Protein AF-A0A819DMD5-F1 (afdb_monomer_lite)

Structure (mmCIF, N/CA/C/O backbone):
data_AF-A0A819DMD5-F1
#
_entry.id   AF-A0A819DMD5-F1
#
loop_
_atom_site.group_PDB
_atom_site.id
_atom_site.type_symbol
_atom_site.label_atom_id
_atom_site.label_alt_id
_atom_site.label_comp_id
_atom_site.label_asym_id
_atom_site.label_entity_id
_atom_site.label_seq_id
_atom_site.pdbx_PDB_ins_code
_atom_site.Cartn_x
_atom_site.Cartn_y
_atom_site.Cartn_z
_atom_site.occupancy
_atom_site.B_iso_or_equiv
_atom_site.auth_seq_id
_atom_site.auth_comp_id
_atom_site.auth_asym_id
_atom_site.auth_atom_id
_atom_site.pdbx_PDB_model_num
ATOM 1 N N . MET A 1 1 ? 5.377 19.487 5.765 1.00 36.28 1 MET A N 1
ATOM 2 C CA . MET A 1 1 ? 6.442 18.586 5.277 1.00 36.28 1 MET A CA 1
ATOM 3 C C . MET A 1 1 ? 7.096 17.811 6.419 1.00 36.28 1 MET A C 1
ATOM 5 O O . MET A 1 1 ? 7.252 16.613 6.256 1.00 36.28 1 MET A O 1
ATOM 9 N N . GLU A 1 2 ? 7.337 18.402 7.599 1.00 32.03 2 GLU A N 1
ATOM 10 C CA . GLU A 1 2 ? 7.860 17.670 8.780 1.00 32.03 2 GLU A CA 1
ATOM 11 C C . GLU A 1 2 ? 7.004 16.468 9.232 1.00 32.03 2 GLU A C 1
ATOM 13 O O . GLU A 1 2 ? 7.550 15.414 9.537 1.00 32.03 2 GLU A O 1
ATOM 18 N N . MET A 1 3 ? 5.668 16.567 9.180 1.00 39.22 3 MET A N 1
ATOM 19 C CA . MET A 1 3 ? 4.761 15.469 9.573 1.00 39.22 3 MET A CA 1
ATOM 20 C C . MET A 1 3 ? 4.821 14.222 8.672 1.00 39.22 3 MET A C 1
ATOM 22 O O . MET A 1 3 ? 4.297 13.182 9.048 1.00 39.22 3 MET A O 1
ATOM 26 N N . ALA A 1 4 ? 5.402 14.306 7.469 1.00 41.62 4 ALA A N 1
ATOM 27 C CA . ALA A 1 4 ? 5.526 13.147 6.580 1.00 41.62 4 ALA A CA 1
ATOM 28 C C . ALA A 1 4 ? 6.798 12.331 6.868 1.00 41.62 4 ALA A C 1
ATOM 30 O O . ALA A 1 4 ? 6.787 11.112 6.724 1.00 41.62 4 ALA A O 1
ATOM 31 N N . GLY A 1 5 ? 7.865 12.987 7.340 1.00 40.16 5 GLY A N 1
ATOM 32 C CA . GLY A 1 5 ? 9.113 12.323 7.723 1.00 40.16 5 GLY A CA 1
ATOM 33 C C . GLY A 1 5 ? 8.980 11.461 8.983 1.00 40.16 5 GLY A C 1
ATOM 34 O O . GLY A 1 5 ? 9.677 10.459 9.107 1.00 40.16 5 GLY A O 1
ATOM 35 N N . SER A 1 6 ? 8.047 11.790 9.885 1.00 51.66 6 SER A N 1
ATOM 36 C CA . SER A 1 6 ? 7.748 10.988 11.083 1.00 51.66 6 SER A CA 1
ATOM 37 C C . SER A 1 6 ? 6.958 9.701 10.796 1.00 51.66 6 SER A C 1
ATOM 39 O O . SER A 1 6 ? 6.899 8.821 11.655 1.00 51.66 6 SER A O 1
ATOM 41 N N . LEU A 1 7 ? 6.377 9.576 9.594 1.00 52.78 7 LEU A N 1
ATOM 42 C CA . LEU A 1 7 ? 5.597 8.416 9.132 1.00 52.78 7 LEU A CA 1
ATOM 43 C C . LEU A 1 7 ? 6.454 7.355 8.427 1.00 52.78 7 LEU A C 1
ATOM 45 O O . LEU A 1 7 ? 5.929 6.390 7.868 1.00 52.78 7 LEU A O 1
ATOM 49 N N . ILE A 1 8 ? 7.775 7.515 8.433 1.00 52.66 8 ILE A N 1
ATOM 50 C CA . ILE A 1 8 ? 8.707 6.512 7.932 1.00 52.66 8 ILE A CA 1
ATOM 51 C C . ILE A 1 8 ? 9.446 5.919 9.128 1.00 52.66 8 ILE A C 1
ATOM 53 O O . ILE A 1 8 ? 10.103 6.635 9.881 1.00 52.66 8 ILE A O 1
ATOM 57 N N . ALA A 1 9 ? 9.331 4.602 9.307 1.00 46.72 9 ALA A N 1
ATOM 58 C CA . ALA A 1 9 ? 10.117 3.856 10.280 1.00 46.72 9 ALA A CA 1
ATOM 59 C C . ALA A 1 9 ? 11.131 2.997 9.565 1.00 46.72 9 ALA A C 1
ATOM 61 O O . ALA A 1 9 ? 10.833 2.329 8.585 1.00 46.72 9 ALA A O 1
ATOM 62 N N . PHE A 1 10 ? 12.319 2.905 10.134 1.00 48.56 10 PHE A N 1
ATOM 63 C CA . PHE A 1 10 ? 13.325 1.981 9.645 1.00 48.56 10 PHE A CA 1
ATOM 64 C C . PHE A 1 10 ? 13.438 0.833 10.642 1.00 48.56 10 PHE A C 1
ATOM 66 O O . PHE A 1 10 ? 14.305 0.837 11.508 1.00 48.56 10 PHE A O 1
ATOM 73 N N . ALA A 1 11 ? 12.522 -0.137 10.554 1.00 36.44 11 ALA A N 1
ATOM 74 C CA . ALA A 1 11 ? 12.636 -1.367 11.332 1.00 36.44 11 ALA A CA 1
ATOM 75 C C . ALA A 1 11 ? 13.694 -2.297 10.734 1.00 36.44 11 ALA A C 1
ATOM 77 O O . ALA A 1 11 ? 13.681 -2.617 9.544 1.00 36.44 11 ALA A O 1
ATOM 78 N N . CYS A 1 12 ? 14.574 -2.784 11.603 1.00 35.75 12 CYS A N 1
ATOM 79 C CA . CYS A 1 12 ? 15.416 -3.940 11.350 1.00 35.75 12 CYS A CA 1
ATOM 80 C C . CYS A 1 12 ? 14.506 -5.184 11.409 1.00 35.75 12 CYS A C 1
ATOM 82 O O . CYS A 1 12 ? 14.127 -5.635 12.489 1.00 35.75 12 CYS A O 1
ATOM 84 N N . GLY A 1 13 ? 14.035 -5.675 10.260 1.00 36.91 13 GLY A N 1
ATOM 85 C CA . GLY A 1 13 ? 13.061 -6.770 10.212 1.00 36.91 13 GLY A CA 1
ATOM 86 C C . GLY A 1 13 ? 13.569 -8.044 10.901 1.00 36.91 13 GLY A C 1
ATOM 87 O O . GLY A 1 13 ? 14.517 -8.670 10.439 1.00 36.91 13 GLY A O 1
ATOM 88 N N . SER A 1 14 ? 12.896 -8.486 11.965 1.00 35.94 14 SER A N 1
ATOM 89 C CA . SER A 1 14 ? 13.284 -9.650 12.786 1.00 35.94 14 SER A CA 1
ATOM 90 C C . SER A 1 14 ? 12.970 -11.019 12.154 1.00 35.94 14 SER A C 1
ATOM 92 O O . SER A 1 14 ? 12.991 -12.033 12.847 1.00 35.94 14 SER A O 1
ATOM 94 N N . ARG A 1 15 ? 12.612 -11.095 10.864 1.00 36.12 15 ARG A N 1
ATOM 95 C CA . ARG A 1 15 ? 12.119 -12.341 10.236 1.00 36.12 15 ARG A CA 1
ATOM 96 C C . ARG A 1 15 ? 12.669 -12.623 8.835 1.00 36.12 15 ARG A C 1
ATOM 98 O O . ARG A 1 15 ? 11.966 -13.130 7.968 1.00 36.12 15 ARG A O 1
ATOM 105 N N . CYS A 1 16 ? 13.956 -12.366 8.621 1.00 31.72 16 CYS A N 1
ATOM 106 C CA . CYS A 1 16 ? 14.696 -12.978 7.516 1.00 31.72 16 CYS A CA 1
ATOM 107 C C . CYS A 1 16 ? 16.070 -13.455 8.011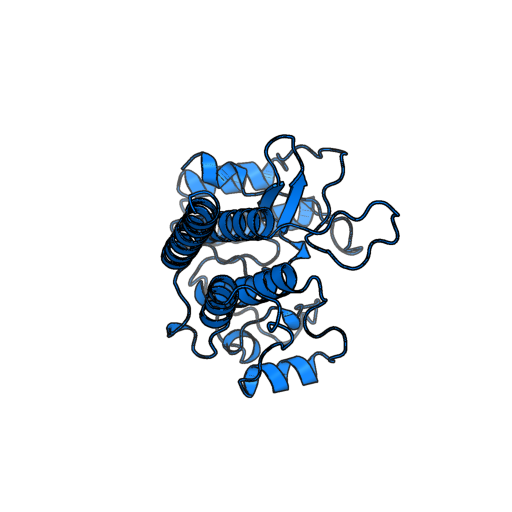 1.00 31.72 16 CYS A C 1
ATOM 109 O O . CYS A 1 16 ? 16.941 -12.616 8.221 1.00 31.72 16 CYS A O 1
ATOM 111 N N . PRO A 1 17 ? 16.315 -14.772 8.146 1.00 30.52 17 PRO A N 1
ATOM 112 C CA . PRO A 1 17 ? 17.593 -15.298 8.632 1.00 30.52 17 PRO A CA 1
ATOM 113 C C . PRO A 1 17 ? 18.772 -15.149 7.647 1.00 30.52 17 PRO A C 1
ATOM 115 O O . PRO A 1 17 ? 19.782 -15.822 7.808 1.00 30.52 17 PRO A O 1
ATOM 118 N N . ALA A 1 18 ? 18.678 -14.296 6.619 1.00 35.56 18 ALA A N 1
ATOM 119 C CA . ALA A 1 18 ? 19.675 -14.246 5.547 1.00 35.56 18 ALA A CA 1
ATOM 120 C C . ALA A 1 18 ? 20.438 -12.918 5.400 1.00 35.56 18 ALA A C 1
ATOM 122 O O . ALA A 1 18 ? 21.499 -12.942 4.786 1.00 35.56 18 ALA A O 1
ATOM 123 N N . MET A 1 19 ? 19.950 -11.784 5.926 1.00 43.09 19 MET A N 1
ATOM 124 C CA . MET A 1 19 ? 20.681 -10.501 5.918 1.00 43.09 19 MET A CA 1
ATOM 125 C C . MET A 1 19 ? 20.204 -9.592 7.055 1.00 43.09 19 MET A C 1
ATOM 127 O O . MET A 1 19 ? 18.999 -9.400 7.215 1.00 43.09 19 MET A O 1
ATOM 131 N N . ASP A 1 20 ? 21.152 -9.019 7.797 1.00 53.69 20 ASP A N 1
ATOM 132 C CA . ASP A 1 20 ? 20.919 -8.027 8.854 1.00 53.69 20 ASP A CA 1
ATOM 133 C C . ASP A 1 20 ? 20.285 -6.740 8.276 1.00 53.69 20 ASP A C 1
ATOM 135 O O . ASP A 1 20 ? 20.595 -6.324 7.154 1.00 53.69 20 ASP A O 1
ATOM 139 N N . GLY A 1 21 ? 19.381 -6.085 9.009 1.00 52.09 21 GLY A N 1
ATOM 140 C CA . GLY A 1 21 ? 18.690 -4.879 8.538 1.00 52.09 21 GLY A CA 1
ATOM 141 C C . GLY A 1 21 ? 19.623 -3.680 8.340 1.00 52.09 21 GLY A C 1
ATOM 142 O O . GLY A 1 21 ? 19.354 -2.849 7.471 1.00 52.09 21 GLY A O 1
ATOM 143 N N . GLN A 1 22 ? 20.779 -3.634 9.018 1.00 55.78 22 GLN A N 1
ATOM 144 C CA . GLN A 1 22 ? 21.841 -2.676 8.673 1.00 55.78 22 GLN A CA 1
ATOM 145 C C . GLN A 1 22 ? 22.358 -2.877 7.240 1.00 55.78 22 GLN A C 1
ATOM 147 O O . GLN A 1 22 ? 22.597 -1.899 6.527 1.00 55.78 22 GLN A O 1
ATOM 152 N N . GLN A 1 23 ? 22.476 -4.126 6.776 1.00 58.06 23 GLN A N 1
ATOM 153 C CA . GLN A 1 23 ? 22.909 -4.419 5.408 1.00 58.06 23 GLN A CA 1
ATOM 154 C C . GLN A 1 23 ? 21.855 -3.984 4.386 1.00 58.06 23 GLN A C 1
ATOM 156 O O . GLN A 1 23 ? 22.213 -3.382 3.374 1.00 58.06 23 GLN A O 1
ATOM 161 N N . ARG A 1 24 ? 20.562 -4.213 4.661 1.00 55.97 24 ARG A N 1
ATOM 162 C CA . ARG A 1 24 ? 19.456 -3.777 3.784 1.00 55.97 24 ARG A CA 1
ATOM 163 C C . ARG A 1 24 ? 19.373 -2.256 3.657 1.00 55.97 24 ARG A C 1
ATOM 165 O O . ARG A 1 24 ? 19.300 -1.738 2.544 1.00 55.97 24 ARG A O 1
ATOM 172 N N . ASN A 1 25 ? 19.471 -1.537 4.774 1.00 60.53 25 ASN A N 1
ATOM 173 C CA . ASN A 1 25 ? 19.494 -0.071 4.785 1.00 60.53 25 ASN A CA 1
ATOM 174 C C . ASN A 1 25 ? 20.727 0.480 4.048 1.00 60.53 25 ASN A C 1
ATOM 176 O O . ASN A 1 25 ? 20.635 1.460 3.299 1.00 60.53 25 ASN A O 1
ATOM 180 N N . GLY A 1 26 ? 21.878 -0.182 4.204 1.00 59.06 26 GLY A N 1
ATOM 181 C CA . GLY A 1 26 ? 23.097 0.118 3.455 1.00 59.06 26 GLY A CA 1
ATOM 182 C C . GLY A 1 26 ? 22.943 -0.100 1.946 1.00 59.06 26 GLY A C 1
ATOM 183 O O . GLY A 1 26 ? 23.377 0.746 1.162 1.00 59.06 26 GLY A O 1
ATOM 184 N N . LEU A 1 27 ? 22.283 -1.187 1.536 1.00 60.28 27 LEU A N 1
ATOM 185 C CA . LEU A 1 27 ? 21.968 -1.508 0.139 1.00 60.28 27 LEU A CA 1
ATOM 186 C C . LEU A 1 27 ? 21.035 -0.467 -0.488 1.00 60.28 27 LEU A C 1
ATOM 188 O O . LEU A 1 27 ? 21.383 0.068 -1.539 1.00 60.28 27 LEU A O 1
ATOM 192 N N . PHE A 1 28 ? 19.924 -0.115 0.172 1.00 65.94 28 PHE A N 1
ATOM 193 C CA . PHE A 1 28 ? 19.012 0.938 -0.297 1.00 65.94 28 PHE A CA 1
ATOM 194 C C . PHE A 1 28 ? 19.741 2.277 -0.459 1.00 65.94 28 PHE A C 1
ATOM 196 O O . PHE A 1 28 ? 19.706 2.887 -1.526 1.00 65.94 28 PHE A O 1
ATOM 203 N N . THR A 1 29 ? 20.493 2.698 0.565 1.00 63.62 29 THR A N 1
ATOM 204 C CA . THR A 1 29 ? 21.267 3.950 0.527 1.00 63.62 29 THR A CA 1
ATOM 205 C C . THR A 1 29 ? 22.268 3.956 -0.631 1.00 63.62 29 THR A C 1
ATOM 207 O O . THR A 1 29 ? 22.381 4.945 -1.358 1.00 63.62 29 THR A O 1
ATOM 210 N N . LYS A 1 30 ? 23.009 2.857 -0.817 1.00 64.31 30 LYS A N 1
ATOM 211 C CA . LYS A 1 30 ? 23.997 2.725 -1.894 1.00 64.31 30 LYS A CA 1
ATOM 212 C C . LYS A 1 30 ? 23.327 2.751 -3.268 1.00 64.31 30 LYS A C 1
ATOM 214 O O . LYS A 1 30 ? 23.822 3.437 -4.156 1.00 64.31 30 LYS A O 1
ATOM 219 N N . HIS A 1 31 ? 22.210 2.046 -3.427 1.00 65.50 31 HIS A N 1
ATOM 220 C CA . HIS A 1 31 ? 21.451 1.999 -4.674 1.00 65.50 31 HIS A CA 1
ATOM 221 C C . HIS A 1 31 ? 20.881 3.374 -5.049 1.00 65.50 31 HIS A C 1
ATOM 223 O O . HIS A 1 31 ? 21.028 3.814 -6.190 1.00 65.50 31 HIS A O 1
ATOM 229 N N . LEU A 1 32 ? 20.308 4.097 -4.081 1.00 67.38 32 LEU A N 1
ATOM 230 C CA . LEU A 1 32 ? 19.760 5.434 -4.300 1.00 67.38 32 LEU A CA 1
ATOM 231 C C . LEU A 1 32 ? 20.854 6.430 -4.723 1.00 67.38 32 LEU A C 1
ATOM 233 O O . LEU A 1 32 ? 20.692 7.170 -5.691 1.00 67.38 32 LEU A O 1
ATOM 237 N N . LEU A 1 33 ? 22.010 6.401 -4.052 1.00 66.31 33 LEU A N 1
ATOM 238 C CA . LEU A 1 33 ? 23.145 7.281 -4.358 1.00 66.31 33 LEU A CA 1
ATOM 239 C C . LEU A 1 33 ? 23.818 6.988 -5.707 1.00 66.31 33 LEU A C 1
ATOM 241 O O . LEU A 1 33 ? 24.428 7.885 -6.280 1.00 66.31 33 LEU A O 1
ATOM 245 N N . GLN A 1 34 ? 23.710 5.765 -6.234 1.00 68.06 34 GLN A N 1
ATOM 246 C CA . GLN A 1 34 ? 24.220 5.436 -7.573 1.00 68.06 34 GLN A CA 1
ATOM 247 C C . GLN A 1 34 ? 23.432 6.126 -8.692 1.00 68.06 34 GLN A C 1
ATOM 249 O O . GLN A 1 34 ? 23.990 6.421 -9.747 1.00 68.06 34 GLN A O 1
ATOM 254 N N . HIS A 1 35 ? 22.148 6.393 -8.462 1.00 66.06 35 HIS A N 1
ATOM 255 C CA . HIS A 1 35 ? 21.237 6.926 -9.473 1.00 66.06 35 HIS A CA 1
ATOM 256 C C . HIS A 1 35 ? 20.940 8.419 -9.273 1.00 66.06 35 HIS A C 1
ATOM 258 O O . HIS A 1 35 ? 20.528 9.095 -10.215 1.00 66.06 35 HIS A O 1
ATOM 264 N N . ILE A 1 36 ? 21.194 8.961 -8.076 1.00 68.56 36 ILE A N 1
ATOM 265 C CA . ILE A 1 36 ? 20.989 10.375 -7.747 1.00 68.56 36 ILE A CA 1
ATOM 266 C C . ILE A 1 36 ? 22.345 11.046 -7.523 1.00 68.56 36 ILE A C 1
ATOM 268 O O . ILE A 1 36 ? 22.912 10.985 -6.434 1.00 68.56 36 ILE A O 1
ATOM 272 N N . LYS A 1 37 ? 22.854 11.730 -8.558 1.00 63.81 37 LYS A N 1
ATOM 273 C CA . LYS A 1 37 ? 24.136 12.463 -8.499 1.00 63.81 37 LYS A CA 1
ATOM 274 C C . LYS A 1 37 ? 24.113 13.637 -7.514 1.00 63.81 37 LYS A C 1
ATOM 276 O O . LYS A 1 37 ? 25.134 13.943 -6.905 1.00 63.81 37 LYS A O 1
ATOM 281 N N . THR A 1 38 ? 22.962 14.290 -7.353 1.00 70.38 38 THR A N 1
ATOM 282 C CA . THR A 1 38 ? 22.789 15.442 -6.458 1.00 70.38 38 THR A CA 1
ATOM 283 C C . THR A 1 38 ? 21.457 15.301 -5.723 1.00 70.38 38 THR A C 1
ATOM 285 O O . THR A 1 38 ? 20.422 15.693 -6.260 1.00 70.38 38 THR A O 1
ATOM 288 N N . PRO A 1 39 ? 21.442 14.677 -4.532 1.00 69.94 39 PRO A N 1
ATOM 289 C CA . PRO A 1 39 ? 20.209 14.477 -3.784 1.00 69.94 39 PRO A CA 1
ATOM 290 C C . PRO A 1 39 ? 19.733 15.799 -3.184 1.00 69.94 39 PRO A C 1
ATOM 292 O O . PRO A 1 39 ? 20.537 16.524 -2.593 1.00 69.94 39 PRO A O 1
ATOM 295 N N . ASN A 1 40 ? 18.439 16.096 -3.322 1.00 78.06 40 ASN A N 1
ATOM 296 C CA . ASN A 1 40 ? 17.817 17.248 -2.669 1.00 78.06 40 ASN A CA 1
ATOM 297 C C . ASN A 1 40 ? 17.754 17.057 -1.138 1.00 78.06 40 ASN A C 1
ATOM 299 O O . ASN A 1 40 ? 18.059 15.978 -0.626 1.00 78.06 40 ASN A O 1
ATOM 303 N N . GLU A 1 41 ? 17.362 18.098 -0.400 1.00 75.56 41 GLU A N 1
ATOM 304 C CA . GLU A 1 41 ? 17.337 18.061 1.070 1.00 75.56 41 GLU A CA 1
ATOM 305 C C . GLU A 1 41 ? 16.455 16.940 1.633 1.00 75.56 41 GLU A C 1
ATOM 307 O O . GLU A 1 41 ? 16.874 16.262 2.571 1.00 75.56 41 GLU A O 1
ATOM 312 N N . ASP A 1 42 ? 15.297 16.674 1.025 1.00 70.19 42 ASP A N 1
ATOM 313 C CA . ASP A 1 42 ? 14.387 15.608 1.454 1.00 70.19 42 ASP A CA 1
ATOM 314 C C . ASP A 1 42 ? 15.005 14.216 1.286 1.00 70.19 42 ASP A C 1
ATOM 316 O O . ASP A 1 42 ? 14.950 13.384 2.191 1.00 70.19 42 ASP A O 1
ATOM 320 N N . ILE A 1 43 ? 15.667 13.962 0.154 1.00 72.88 43 ILE A N 1
ATOM 321 C CA . ILE A 1 43 ? 16.379 12.704 -0.082 1.00 72.88 43 ILE A CA 1
ATOM 322 C C . ILE A 1 43 ? 17.577 12.594 0.862 1.00 72.88 43 ILE A C 1
ATOM 324 O O . ILE A 1 43 ? 17.844 11.515 1.385 1.00 72.88 43 ILE A O 1
ATOM 328 N N . GLN A 1 44 ? 18.294 13.688 1.131 1.00 70.06 44 GLN A N 1
ATOM 329 C CA . GLN A 1 44 ? 19.373 13.685 2.122 1.00 70.06 44 GLN A CA 1
ATOM 330 C C . GLN A 1 44 ? 18.843 13.374 3.524 1.00 70.06 44 GLN A C 1
ATOM 332 O O . GLN A 1 44 ? 19.490 12.637 4.268 1.00 70.06 44 GLN A O 1
ATOM 337 N N . LEU A 1 45 ? 17.676 13.907 3.891 1.00 69.19 45 LEU A N 1
ATOM 338 C CA . LEU A 1 45 ? 17.020 13.629 5.164 1.00 69.19 45 LEU A CA 1
ATOM 339 C C . LEU A 1 45 ? 16.611 12.156 5.254 1.00 69.19 45 LEU A C 1
ATOM 341 O O . LEU A 1 45 ? 16.952 11.500 6.239 1.00 69.19 45 LEU A O 1
ATOM 345 N N . LEU A 1 46 ? 15.993 11.617 4.200 1.00 69.44 46 LEU A N 1
ATOM 346 C CA . LEU A 1 46 ? 15.648 10.201 4.090 1.00 69.44 46 LEU A CA 1
ATOM 347 C C . LEU A 1 46 ? 16.897 9.318 4.213 1.00 69.44 46 LEU A C 1
ATOM 349 O O . LEU A 1 46 ? 16.943 8.420 5.046 1.00 69.44 46 LEU A O 1
ATOM 353 N N . LEU A 1 47 ? 17.952 9.611 3.449 1.00 69.31 47 LEU A N 1
ATOM 354 C CA . LEU A 1 47 ? 19.217 8.874 3.487 1.00 69.31 47 LEU A CA 1
ATOM 355 C C . LEU A 1 47 ? 19.901 8.955 4.854 1.00 69.31 47 LEU A C 1
ATOM 357 O O . LEU A 1 47 ? 20.498 7.975 5.298 1.00 69.31 47 LEU A O 1
ATOM 361 N N . ARG A 1 48 ? 19.834 10.101 5.543 1.00 66.38 48 ARG A N 1
ATOM 362 C CA . ARG A 1 48 ? 20.347 10.247 6.914 1.00 66.38 48 ARG A CA 1
ATOM 363 C C . ARG A 1 48 ? 19.533 9.418 7.901 1.00 66.38 48 ARG A C 1
ATOM 365 O O . ARG A 1 48 ? 20.141 8.768 8.747 1.00 66.38 48 ARG A O 1
ATOM 372 N N . ALA A 1 49 ? 18.208 9.417 7.787 1.00 61.84 49 ALA A N 1
ATOM 373 C CA . ALA A 1 49 ? 17.333 8.618 8.638 1.00 61.84 49 ALA A CA 1
ATOM 374 C C . ALA A 1 49 ? 17.582 7.109 8.436 1.00 61.84 49 ALA A C 1
ATOM 376 O O . ALA A 1 49 ? 17.819 6.399 9.414 1.00 61.84 49 ALA A O 1
ATOM 377 N N . VAL A 1 50 ? 17.687 6.657 7.177 1.00 63.03 50 VAL A N 1
ATOM 378 C CA . VAL A 1 50 ? 18.063 5.278 6.804 1.00 63.03 50 VAL A CA 1
ATOM 379 C C . VAL A 1 50 ? 19.437 4.902 7.370 1.00 63.03 50 VAL A C 1
ATOM 381 O O . VAL A 1 50 ? 19.586 3.853 7.995 1.00 63.03 50 VAL A O 1
ATOM 384 N N . ARG A 1 51 ? 20.461 5.746 7.153 1.00 61.78 51 ARG A N 1
ATOM 385 C CA . ARG A 1 51 ? 21.853 5.470 7.559 1.00 61.78 51 ARG A CA 1
ATOM 386 C C . ARG A 1 51 ? 22.041 5.426 9.062 1.00 61.78 51 ARG A C 1
ATOM 388 O O . ARG A 1 51 ? 22.818 4.610 9.544 1.00 61.78 51 ARG A O 1
ATOM 395 N N . LYS A 1 52 ? 21.394 6.334 9.793 1.00 54.84 52 LYS A N 1
ATOM 396 C CA . LYS A 1 52 ? 21.542 6.387 11.247 1.00 54.84 52 LYS A CA 1
ATOM 397 C C . LYS A 1 52 ? 20.767 5.267 11.946 1.00 54.84 52 LYS A C 1
ATOM 399 O O . LYS A 1 52 ? 20.938 5.111 13.148 1.00 54.84 52 LYS A O 1
ATOM 404 N N . GLY A 1 53 ? 19.908 4.526 11.233 1.00 51.28 53 GLY A N 1
ATOM 405 C CA . GLY A 1 53 ? 18.962 3.602 11.863 1.00 51.28 53 GLY A CA 1
ATOM 406 C C . GLY A 1 53 ? 18.091 4.307 12.905 1.00 51.28 53 GLY A C 1
ATOM 407 O O . GLY A 1 53 ? 17.613 3.666 13.831 1.00 51.28 53 GLY A O 1
ATOM 408 N N . VAL A 1 54 ? 17.941 5.637 12.801 1.00 40.25 54 VAL A N 1
ATOM 409 C CA . VAL A 1 54 ? 17.227 6.444 13.792 1.00 40.25 54 VAL A CA 1
ATOM 410 C C . VAL A 1 54 ? 15.753 6.306 13.489 1.00 40.25 54 VAL A C 1
ATOM 412 O O . VAL A 1 54 ? 15.149 7.130 12.813 1.00 40.25 54 VAL A O 1
ATOM 415 N N . VAL A 1 55 ? 15.203 5.213 13.989 1.00 40.25 55 VAL A N 1
ATOM 416 C CA . VAL A 1 55 ? 13.978 5.247 14.767 1.00 40.25 55 VAL A CA 1
ATOM 417 C C . VAL A 1 55 ? 14.286 4.432 16.008 1.00 40.25 55 VAL A C 1
ATOM 419 O O . VAL A 1 55 ? 14.814 3.327 15.897 1.00 40.25 55 VAL A O 1
ATOM 422 N N . GLU A 1 56 ? 14.032 5.023 17.176 1.00 37.84 56 GLU A N 1
ATOM 423 C CA . GLU A 1 56 ? 14.123 4.335 18.457 1.00 37.84 56 GLU A CA 1
ATOM 424 C C . GLU A 1 56 ? 13.513 2.945 18.313 1.00 37.84 56 GLU A C 1
ATOM 426 O O . GLU A 1 56 ? 12.356 2.791 17.909 1.00 37.84 56 GLU A O 1
ATOM 431 N N . GLU A 1 57 ? 14.309 1.931 18.634 1.00 38.00 57 GLU A N 1
ATOM 432 C CA . GLU A 1 57 ? 13.799 0.615 18.959 1.00 38.00 57 GLU A CA 1
ATOM 433 C C . GLU A 1 57 ? 12.965 0.803 20.232 1.00 38.00 57 GLU A C 1
ATOM 435 O O . GLU A 1 57 ? 13.433 0.604 21.353 1.00 38.00 57 GLU A O 1
ATOM 440 N N . SER A 1 58 ? 11.732 1.290 20.075 1.00 34.91 58 SER A N 1
ATOM 441 C CA . SER A 1 58 ? 10.760 1.265 21.147 1.00 34.91 58 SER A CA 1
ATOM 442 C C . SER A 1 58 ? 10.543 -0.215 21.403 1.00 34.91 58 SER A C 1
ATOM 444 O O . SER A 1 58 ? 9.839 -0.906 20.665 1.00 34.91 58 SER A O 1
ATOM 446 N N . LYS A 1 59 ? 11.198 -0.723 22.449 1.00 35.50 59 LYS A N 1
ATOM 447 C CA . LYS A 1 59 ? 11.071 -2.085 22.985 1.00 35.50 59 LYS A CA 1
ATOM 448 C C . LYS A 1 59 ? 9.648 -2.383 23.492 1.00 35.50 59 LYS A C 1
ATOM 450 O O . LYS A 1 59 ? 9.446 -3.272 24.314 1.00 35.50 59 LYS A O 1
ATOM 455 N N . SER A 1 60 ? 8.641 -1.665 22.999 1.00 36.06 60 SER A N 1
ATOM 456 C CA . SER A 1 60 ? 7.235 -1.826 23.309 1.00 36.06 60 SER A CA 1
ATOM 457 C C . SER A 1 60 ? 6.419 -2.038 22.022 1.00 36.06 60 SER A C 1
ATOM 459 O O . SER A 1 60 ? 6.057 -1.119 21.304 1.00 36.06 60 SER A O 1
ATOM 461 N N . ARG A 1 61 ? 6.122 -3.314 21.739 1.00 41.31 61 ARG A N 1
ATOM 462 C CA . ARG A 1 61 ? 4.933 -3.786 20.997 1.00 41.31 61 ARG A CA 1
ATOM 463 C C . ARG A 1 61 ? 4.654 -3.167 19.613 1.00 41.31 61 ARG A C 1
ATOM 465 O O . ARG A 1 61 ? 3.493 -2.954 19.276 1.00 41.31 61 ARG A O 1
ATOM 472 N N . GLN A 1 62 ? 5.664 -2.960 18.771 1.00 41.97 62 GLN A N 1
ATOM 473 C CA . GLN A 1 62 ? 5.409 -2.770 17.338 1.00 41.97 62 GLN A CA 1
ATOM 474 C C . GLN A 1 62 ? 5.043 -4.117 16.714 1.00 41.97 62 GLN A C 1
ATOM 476 O O . GLN A 1 62 ? 5.877 -5.012 16.569 1.00 41.97 62 GLN A O 1
ATOM 481 N N . THR A 1 63 ? 3.772 -4.283 16.371 1.00 48.16 63 THR A N 1
ATOM 482 C CA . THR A 1 63 ? 3.303 -5.436 15.608 1.00 48.16 63 THR A CA 1
ATOM 483 C C . THR A 1 63 ? 3.204 -5.017 14.147 1.00 48.16 63 THR A C 1
ATOM 485 O O . THR A 1 63 ? 2.573 -3.991 13.870 1.00 48.16 63 THR A O 1
ATOM 488 N N . PRO A 1 64 ? 3.779 -5.784 13.200 1.00 48.66 64 PRO A N 1
ATOM 489 C CA . PRO A 1 64 ? 3.427 -5.622 11.796 1.00 48.66 64 PRO A CA 1
ATOM 490 C C . PRO A 1 64 ? 1.901 -5.683 11.674 1.00 48.66 64 PRO A C 1
ATOM 492 O O . PRO A 1 64 ? 1.249 -6.280 12.534 1.00 48.66 64 PRO A O 1
ATOM 495 N N . PHE A 1 65 ? 1.324 -5.151 10.601 1.00 51.19 65 PHE A N 1
ATOM 496 C CA . PHE A 1 65 ? -0.119 -5.200 10.313 1.00 51.19 65 PHE A CA 1
ATOM 497 C C . PHE A 1 65 ? -0.718 -6.630 10.223 1.00 51.19 65 PHE A C 1
ATOM 499 O O . PHE A 1 65 ? -1.854 -6.834 9.818 1.00 51.19 65 PHE A O 1
ATOM 506 N N . VAL A 1 66 ? 0.024 -7.650 10.645 1.00 49.34 66 VAL A N 1
ATOM 507 C CA . VAL A 1 66 ? -0.437 -8.985 11.007 1.00 49.34 66 VAL A CA 1
ATOM 508 C C . VAL A 1 66 ? -1.527 -8.872 12.089 1.00 49.34 66 VAL A C 1
ATOM 510 O O . VAL A 1 66 ? -1.308 -9.092 13.276 1.00 49.34 66 VAL A O 1
ATOM 513 N N . LEU A 1 67 ? -2.748 -8.578 11.642 1.00 49.06 67 LEU A N 1
ATOM 514 C CA . LEU A 1 67 ? -4.004 -8.847 12.338 1.00 49.06 67 LEU A CA 1
ATOM 515 C C . LEU A 1 67 ? -4.319 -10.354 12.318 1.00 49.06 67 LEU A C 1
ATOM 517 O O . LEU A 1 67 ? -5.398 -10.763 12.742 1.00 49.06 67 LEU A O 1
ATOM 521 N N . HIS A 1 68 ? -3.400 -11.196 11.824 1.00 42.16 68 HIS A N 1
ATOM 522 C CA . HIS A 1 68 ? -3.545 -12.644 11.874 1.00 42.16 68 HIS A CA 1
ATOM 523 C C . HIS A 1 68 ? -3.430 -13.087 13.317 1.00 42.16 68 HIS A C 1
ATOM 525 O O . HIS A 1 68 ? -2.358 -13.044 13.915 1.00 42.16 68 HIS A O 1
ATOM 531 N N . GLU A 1 69 ? -4.590 -13.449 13.849 1.00 41.22 69 GLU A N 1
ATOM 532 C CA . GLU A 1 69 ? -4.826 -14.299 15.001 1.00 41.22 69 GLU A CA 1
ATOM 533 C C . GLU A 1 69 ? -3.619 -14.551 15.913 1.00 41.22 69 GLU A C 1
ATOM 535 O O . GLU A 1 69 ? -3.196 -15.686 16.117 1.00 41.22 69 GLU A O 1
ATOM 540 N N . ASN A 1 70 ? -3.097 -13.502 16.548 1.00 39.19 70 ASN A N 1
ATOM 541 C CA . ASN A 1 70 ? -2.142 -13.719 17.622 1.00 39.19 70 ASN A CA 1
ATOM 542 C C . ASN A 1 70 ? -2.909 -14.397 18.766 1.00 39.19 70 ASN A C 1
ATOM 544 O O . ASN A 1 70 ? -4.005 -13.959 19.116 1.00 39.19 70 ASN A O 1
ATOM 548 N N . LYS A 1 71 ? -2.411 -15.510 19.299 1.00 41.56 71 LYS A N 1
ATOM 549 C CA . LYS A 1 71 ? -3.106 -16.336 20.308 1.00 41.56 71 LYS A CA 1
ATOM 550 C C . LYS A 1 71 ? -3.190 -15.678 21.698 1.00 41.56 71 LYS A C 1
ATOM 552 O O . LYS A 1 71 ? -3.515 -16.353 22.672 1.00 41.56 71 LYS A O 1
ATOM 557 N N . ASP A 1 72 ? -2.926 -14.377 21.787 1.00 42.81 72 ASP A N 1
ATOM 558 C CA . ASP A 1 72 ? -2.977 -13.620 23.029 1.00 42.81 72 ASP A CA 1
ATOM 559 C C . ASP A 1 72 ? -4.389 -13.100 23.315 1.00 42.81 72 ASP A C 1
ATOM 561 O O . ASP A 1 72 ? -5.122 -12.639 22.437 1.00 42.81 72 ASP A O 1
ATOM 565 N N . LYS A 1 73 ? -4.765 -13.247 24.584 1.00 39.75 73 LYS A N 1
ATOM 566 C CA . LYS A 1 73 ? -6.132 -13.310 25.111 1.00 39.75 73 LYS A CA 1
ATOM 567 C C . LYS A 1 73 ? -6.866 -11.964 25.241 1.00 39.75 73 LYS A C 1
ATOM 569 O O . LYS A 1 73 ? -7.984 -11.966 25.736 1.00 39.75 73 LYS A O 1
ATOM 574 N N . ASP A 1 74 ? -6.315 -10.863 24.727 1.00 44.62 74 ASP A N 1
ATOM 575 C CA . ASP A 1 74 ? -6.870 -9.504 24.885 1.00 44.62 74 ASP A CA 1
ATOM 576 C C . ASP A 1 74 ? -7.080 -8.786 23.533 1.00 44.62 74 ASP A C 1
ATOM 578 O O . ASP A 1 74 ? -6.525 -7.717 23.263 1.00 44.62 74 ASP A O 1
ATOM 582 N N . LYS A 1 75 ? -7.864 -9.383 22.624 1.00 53.97 75 LYS A N 1
ATOM 583 C CA . LYS A 1 75 ? -8.099 -8.834 21.275 1.00 53.97 75 LYS A CA 1
ATOM 584 C C . LYS A 1 75 ? -9.205 -7.782 21.249 1.00 53.97 75 LYS A C 1
ATOM 586 O O . LYS A 1 75 ? -10.379 -8.106 21.087 1.00 53.97 75 LYS A O 1
ATOM 591 N N . ARG A 1 76 ? -8.822 -6.506 21.288 1.00 64.00 76 ARG A N 1
ATOM 592 C CA . ARG A 1 76 ? -9.680 -5.425 20.787 1.00 64.00 76 ARG A CA 1
ATOM 593 C C . ARG A 1 76 ? -9.648 -5.423 19.257 1.00 64.00 76 ARG A C 1
ATOM 595 O O . ARG A 1 76 ? -8.580 -5.336 18.656 1.00 64.00 76 ARG A O 1
ATOM 602 N N . THR A 1 77 ? -10.817 -5.506 18.635 1.00 72.75 77 THR A N 1
ATOM 603 C CA . THR A 1 77 ? -10.979 -5.328 17.186 1.00 72.75 77 THR A CA 1
ATOM 604 C C . THR A 1 77 ? -10.781 -3.852 16.832 1.00 72.75 77 THR A C 1
ATOM 606 O O . THR A 1 77 ? -11.240 -2.989 17.575 1.00 72.75 77 THR A O 1
ATOM 609 N N . LEU A 1 78 ? -10.099 -3.555 15.719 1.00 82.69 78 LEU A N 1
ATOM 610 C CA . LEU A 1 78 ? -9.960 -2.175 15.238 1.00 82.69 78 LEU A CA 1
ATOM 611 C C . LEU A 1 78 ? -11.318 -1.616 14.814 1.00 82.69 78 LEU A C 1
ATOM 613 O O . LEU A 1 78 ? -11.966 -2.193 13.929 1.00 82.69 78 LEU A O 1
ATOM 617 N N . GLU A 1 79 ? -11.685 -0.476 15.390 1.00 88.19 79 GLU A N 1
ATOM 618 C CA . GLU A 1 79 ? -12.860 0.301 14.991 1.00 88.19 79 GLU A CA 1
ATOM 619 C C . GLU A 1 79 ? -12.655 0.926 13.602 1.00 88.19 79 GLU A C 1
ATOM 621 O O . GLU A 1 79 ? -11.524 1.161 13.167 1.00 88.19 79 GLU A O 1
ATOM 626 N N . TRP A 1 80 ? -13.736 1.245 12.886 1.00 89.31 80 TRP A N 1
ATOM 627 C CA . TRP A 1 80 ? -13.626 1.834 11.540 1.00 89.31 80 TRP A CA 1
ATOM 628 C C . TRP A 1 80 ? -12.907 3.186 11.522 1.00 89.31 80 TRP A C 1
ATOM 630 O O . TRP A 1 80 ? -12.158 3.461 10.587 1.00 89.31 80 TRP A O 1
ATOM 640 N N . SER A 1 81 ? -13.049 3.992 12.574 1.00 89.81 81 SER A N 1
ATOM 641 C CA . SER A 1 81 ? -12.294 5.241 12.730 1.00 89.81 81 SER A CA 1
ATOM 642 C C . SER A 1 81 ? -10.780 4.999 12.802 1.00 89.81 81 SER A C 1
ATOM 644 O O . SER A 1 81 ? -10.003 5.707 12.158 1.00 89.81 81 SER A O 1
ATOM 646 N N . GLU A 1 82 ? -10.350 3.956 13.518 1.00 88.88 82 GLU A N 1
ATOM 647 C CA . GLU A 1 82 ? -8.944 3.548 13.610 1.00 88.88 82 GLU A CA 1
ATOM 648 C C . GLU A 1 82 ? -8.442 3.037 12.253 1.00 88.88 82 GLU A C 1
ATOM 650 O O . GLU A 1 82 ? -7.370 3.437 11.802 1.00 88.88 82 GLU A O 1
ATOM 655 N N . ARG A 1 83 ? -9.245 2.226 11.552 1.00 92.06 83 ARG A N 1
ATOM 656 C CA . ARG A 1 83 ? -8.929 1.722 10.203 1.00 92.06 83 ARG A CA 1
ATOM 657 C C . ARG A 1 83 ? -8.754 2.853 9.194 1.00 92.06 83 ARG A C 1
ATOM 659 O O . ARG A 1 83 ? -7.791 2.852 8.432 1.00 92.06 83 ARG A O 1
ATOM 666 N N . TRP A 1 84 ? -9.638 3.846 9.206 1.00 93.94 84 TRP A N 1
ATOM 667 C CA . TRP A 1 84 ? -9.511 5.022 8.349 1.00 93.94 84 TRP A CA 1
ATOM 668 C C . TRP A 1 84 ? -8.265 5.849 8.662 1.00 93.94 84 TRP A C 1
ATOM 670 O O . TRP A 1 84 ? -7.561 6.258 7.738 1.00 93.94 84 TRP A O 1
ATOM 680 N N . SER A 1 85 ? -7.967 6.064 9.947 1.00 90.50 85 SER A N 1
ATOM 681 C CA . SER A 1 85 ? -6.752 6.766 10.372 1.00 90.50 85 SER A CA 1
ATOM 682 C C . SER A 1 85 ? -5.492 6.042 9.892 1.00 90.50 85 SER A C 1
ATOM 684 O O . SER A 1 85 ? -4.609 6.658 9.291 1.00 90.50 85 SER A O 1
ATOM 686 N N . ILE A 1 86 ? -5.442 4.718 10.066 1.00 89.75 86 ILE A N 1
ATOM 687 C CA . ILE A 1 86 ? -4.329 3.884 9.605 1.00 89.75 86 ILE A CA 1
ATOM 688 C C . ILE A 1 86 ? -4.194 3.953 8.078 1.00 89.75 86 ILE A C 1
ATOM 690 O O . ILE A 1 86 ? -3.099 4.187 7.563 1.00 89.75 86 ILE A O 1
ATOM 694 N N . ALA A 1 87 ? -5.302 3.814 7.342 1.00 95.38 87 ALA A N 1
ATOM 695 C CA . ALA A 1 87 ? -5.305 3.882 5.883 1.00 95.38 87 ALA A CA 1
ATOM 696 C C . ALA A 1 87 ? -4.792 5.233 5.362 1.00 95.38 87 ALA A C 1
ATOM 698 O O . ALA A 1 87 ? -4.002 5.277 4.413 1.00 95.38 87 ALA A O 1
ATOM 699 N N . LEU A 1 88 ? -5.210 6.328 6.005 1.00 94.31 88 LEU A N 1
ATOM 700 C CA . LEU A 1 88 ? -4.777 7.680 5.675 1.00 94.31 88 LEU A CA 1
ATOM 701 C C . LEU A 1 88 ? -3.273 7.861 5.906 1.00 94.31 88 LEU A C 1
ATOM 703 O O . LEU A 1 88 ? -2.580 8.345 5.013 1.00 94.31 88 LEU A O 1
ATOM 707 N N . GLN A 1 89 ? -2.759 7.459 7.071 1.00 90.69 89 GLN A N 1
ATOM 708 C CA . GLN A 1 89 ? -1.331 7.573 7.384 1.00 90.69 89 GLN A CA 1
ATOM 709 C C . GLN A 1 89 ? -0.468 6.732 6.430 1.00 90.69 89 GLN A C 1
ATOM 711 O O . GLN A 1 89 ? 0.552 7.219 5.943 1.00 90.69 89 GLN A O 1
ATOM 716 N N . ALA A 1 90 ? -0.919 5.524 6.070 1.00 91.69 90 ALA A N 1
ATOM 717 C CA . ALA A 1 90 ? -0.260 4.690 5.065 1.00 91.69 90 ALA A CA 1
ATOM 718 C C . ALA A 1 90 ? -0.186 5.383 3.689 1.00 91.69 90 ALA A C 1
ATOM 720 O O . ALA A 1 90 ? 0.883 5.432 3.079 1.00 91.69 90 ALA A O 1
ATOM 721 N N . ALA A 1 91 ? -1.289 5.987 3.222 1.00 95.56 91 ALA A N 1
ATOM 722 C CA . ALA A 1 91 ? -1.295 6.747 1.969 1.00 95.56 91 ALA A CA 1
ATOM 723 C C . ALA A 1 91 ? -0.361 7.964 2.018 1.00 95.56 91 ALA A C 1
ATOM 725 O O . ALA A 1 91 ? 0.286 8.269 1.018 1.00 95.56 91 ALA A O 1
ATOM 726 N N . ILE A 1 92 ? -0.276 8.652 3.162 1.00 90.12 92 ILE A N 1
ATOM 727 C CA . ILE A 1 92 ? 0.629 9.794 3.349 1.00 90.12 92 ILE A CA 1
ATOM 728 C C . ILE A 1 92 ? 2.093 9.349 3.259 1.00 90.12 92 ILE A C 1
ATOM 730 O O . ILE A 1 92 ? 2.861 9.996 2.546 1.00 90.12 92 ILE A O 1
ATOM 734 N N . GLY A 1 93 ? 2.467 8.244 3.912 1.00 86.25 93 GLY A N 1
ATOM 735 C CA . GLY A 1 93 ? 3.824 7.694 3.839 1.00 86.25 93 GLY A CA 1
ATOM 736 C C . GLY A 1 93 ? 4.233 7.328 2.408 1.00 86.25 93 GLY A C 1
ATOM 737 O O . GLY A 1 93 ? 5.298 7.728 1.945 1.00 86.25 93 GLY A O 1
ATOM 738 N N . VAL A 1 94 ? 3.349 6.658 1.662 1.00 92.38 94 VAL A N 1
ATOM 739 C CA . VAL A 1 94 ? 3.583 6.333 0.241 1.00 92.38 94 VAL A CA 1
ATOM 740 C C . VAL A 1 94 ? 3.654 7.600 -0.618 1.00 92.38 94 VAL A C 1
ATOM 742 O O . VAL A 1 94 ? 4.543 7.747 -1.455 1.00 92.38 94 VAL A O 1
ATOM 745 N N . ASN A 1 95 ? 2.751 8.557 -0.393 1.00 93.75 95 ASN A N 1
ATOM 746 C CA . ASN A 1 95 ? 2.743 9.816 -1.128 1.00 93.75 95 ASN A CA 1
ATOM 747 C C . ASN A 1 95 ? 4.030 10.619 -0.941 1.00 93.75 95 ASN A C 1
ATOM 749 O O . ASN A 1 95 ? 4.479 11.254 -1.890 1.00 93.75 95 ASN A O 1
ATOM 753 N N . TYR A 1 96 ? 4.615 10.592 0.257 1.00 86.44 96 TYR A N 1
ATOM 754 C CA . TYR A 1 96 ? 5.891 11.248 0.509 1.00 86.44 96 TYR A CA 1
ATOM 755 C C . TYR A 1 96 ? 6.975 10.728 -0.441 1.00 86.44 96 TYR A C 1
ATOM 757 O O . TYR A 1 96 ? 7.614 11.531 -1.112 1.00 86.44 96 TYR A O 1
ATOM 765 N N . LEU A 1 97 ? 7.114 9.404 -0.585 1.00 86.94 97 LEU A N 1
ATOM 766 C CA . LEU A 1 97 ? 8.087 8.794 -1.503 1.00 86.94 97 LEU A CA 1
ATOM 767 C C . LEU A 1 97 ? 7.832 9.188 -2.964 1.00 86.94 97 LEU A C 1
ATOM 769 O O . LEU A 1 97 ? 8.760 9.564 -3.683 1.00 86.94 97 LEU A O 1
ATOM 773 N N . HIS A 1 98 ? 6.566 9.160 -3.386 1.00 92.19 98 HIS A N 1
ATOM 774 C CA . HIS A 1 98 ? 6.161 9.521 -4.746 1.00 92.19 98 HIS A CA 1
ATOM 775 C C . HIS A 1 98 ? 6.380 11.006 -5.080 1.00 92.19 98 HIS A C 1
ATOM 777 O O . HIS A 1 98 ? 6.518 11.351 -6.253 1.00 92.19 98 HIS A O 1
ATOM 783 N N . GLN A 1 99 ? 6.384 11.890 -4.076 1.00 88.56 99 GLN A N 1
ATOM 784 C CA . GLN A 1 99 ? 6.594 13.332 -4.251 1.00 88.56 99 GLN A CA 1
ATOM 785 C C . GLN A 1 99 ? 8.069 13.745 -4.262 1.00 88.56 99 GLN A C 1
ATOM 787 O O . GLN A 1 99 ? 8.368 14.883 -4.626 1.00 88.56 99 GLN A O 1
ATOM 792 N N . LEU A 1 100 ? 8.989 12.849 -3.893 1.00 85.56 100 LEU A N 1
ATOM 793 C CA . LEU A 1 100 ? 10.420 13.124 -3.996 1.00 85.56 100 LEU A CA 1
ATOM 794 C C . LEU A 1 100 ? 10.819 13.386 -5.454 1.00 85.56 100 LEU A C 1
ATOM 796 O O . LEU A 1 100 ? 10.158 12.956 -6.400 1.00 85.56 100 LEU A O 1
ATOM 800 N N . SER A 1 101 ? 11.922 14.110 -5.639 1.00 82.25 101 SER A N 1
ATOM 801 C CA . SER A 1 101 ? 12.466 14.412 -6.961 1.00 82.25 101 SER A CA 1
ATOM 802 C C . SER A 1 101 ? 13.928 13.962 -7.040 1.00 82.25 101 SER A C 1
ATOM 804 O O . SER A 1 101 ? 14.800 14.656 -6.511 1.00 82.25 101 SER A O 1
ATOM 806 N N . PRO A 1 102 ? 14.218 12.830 -7.709 1.00 83.19 102 PRO A N 1
ATOM 807 C CA . PRO A 1 102 ? 13.274 11.962 -8.420 1.00 83.19 102 PRO A CA 1
ATOM 808 C C . PRO A 1 102 ? 12.376 11.138 -7.480 1.00 83.19 102 PRO A C 1
ATOM 810 O O . PRO A 1 102 ? 12.743 10.870 -6.336 1.00 83.19 102 PRO A O 1
ATOM 813 N N . ALA A 1 103 ? 11.210 10.723 -7.988 1.00 87.25 103 ALA A N 1
ATOM 814 C CA . ALA A 1 103 ? 10.246 9.927 -7.230 1.00 87.25 103 ALA A CA 1
ATOM 815 C C . ALA A 1 103 ? 10.841 8.568 -6.850 1.00 87.25 103 ALA A C 1
ATOM 817 O O . ALA A 1 103 ? 11.495 7.915 -7.674 1.00 87.25 103 ALA A O 1
ATOM 818 N N . ILE A 1 104 ? 10.579 8.144 -5.615 1.00 85.94 104 ILE A N 1
ATOM 819 C CA . ILE A 1 104 ? 10.975 6.835 -5.099 1.00 85.94 104 ILE A CA 1
ATOM 820 C C . ILE A 1 104 ? 9.744 5.930 -5.092 1.00 85.94 104 ILE A C 1
ATOM 822 O O . ILE A 1 104 ? 8.705 6.291 -4.544 1.00 85.94 104 ILE A O 1
ATOM 826 N N . LEU A 1 105 ? 9.880 4.758 -5.702 1.00 88.62 105 LEU A N 1
ATOM 827 C CA . LEU A 1 105 ? 8.910 3.670 -5.675 1.00 88.62 105 LEU A CA 1
ATOM 828 C C . LEU A 1 105 ? 9.320 2.702 -4.571 1.00 88.62 105 LEU A C 1
ATOM 830 O O . LEU A 1 105 ? 10.491 2.327 -4.493 1.00 88.62 105 LEU A O 1
ATOM 834 N N . HIS A 1 106 ? 8.383 2.286 -3.728 1.00 86.88 106 HIS A N 1
ATOM 835 C CA . HIS A 1 106 ? 8.683 1.332 -2.668 1.00 86.88 106 HIS A CA 1
ATOM 836 C C . HIS A 1 106 ? 8.856 -0.088 -3.217 1.00 86.88 106 HIS A C 1
ATOM 838 O O . HIS A 1 106 ? 9.778 -0.787 -2.804 1.00 86.88 106 HIS A O 1
ATOM 844 N N . GLY A 1 107 ? 7.968 -0.544 -4.108 1.00 86.31 107 GLY A N 1
ATOM 845 C CA . GLY A 1 107 ? 8.103 -1.818 -4.829 1.00 86.31 107 GLY A CA 1
ATOM 846 C C . GLY A 1 107 ? 7.818 -3.101 -4.028 1.00 86.31 107 GLY A C 1
ATOM 847 O O . GLY A 1 107 ? 7.765 -4.175 -4.615 1.00 86.31 107 GLY A O 1
ATOM 848 N N . ASP A 1 108 ? 7.587 -3.011 -2.715 1.00 82.00 108 ASP A N 1
ATOM 849 C CA . ASP A 1 108 ? 7.240 -4.144 -1.827 1.00 82.00 108 ASP A CA 1
ATOM 850 C C . ASP A 1 108 ? 6.293 -3.685 -0.712 1.00 82.00 108 ASP A C 1
ATOM 852 O O . ASP A 1 108 ? 6.491 -3.954 0.471 1.00 82.00 108 ASP A O 1
ATOM 856 N N . LEU A 1 109 ? 5.267 -2.911 -1.067 1.00 90.56 109 LEU A N 1
ATOM 857 C CA . LEU A 1 109 ? 4.239 -2.560 -0.094 1.00 90.56 109 LEU A CA 1
ATOM 858 C C . LEU A 1 109 ? 3.432 -3.808 0.269 1.00 90.56 109 LEU A C 1
ATOM 860 O O . LEU A 1 109 ? 2.782 -4.418 -0.576 1.00 90.56 109 LEU A O 1
ATOM 864 N N . LYS A 1 110 ? 3.453 -4.147 1.554 1.00 87.19 110 LYS A N 1
ATOM 865 C CA . LYS A 1 110 ? 2.652 -5.203 2.173 1.00 87.19 110 LYS A CA 1
ATOM 866 C C . LYS A 1 110 ? 2.345 -4.820 3.604 1.00 87.19 110 LYS A C 1
ATOM 868 O O . LYS A 1 110 ? 3.068 -4.020 4.195 1.00 87.19 110 LYS A O 1
ATOM 873 N N . SER A 1 111 ? 1.311 -5.419 4.176 1.00 84.38 111 SER A N 1
ATOM 874 C CA . SER A 1 111 ? 0.903 -5.209 5.565 1.00 84.38 111 SER A CA 1
ATOM 875 C C . SER A 1 111 ? 2.090 -5.276 6.536 1.00 84.38 111 SER A C 1
ATOM 877 O O . SER A 1 111 ? 2.274 -4.389 7.368 1.00 84.38 111 SER A O 1
ATOM 879 N N . ALA A 1 112 ? 2.970 -6.267 6.380 1.00 80.00 112 ALA A N 1
ATOM 880 C CA . ALA A 1 112 ? 4.143 -6.436 7.239 1.00 80.00 112 ALA A CA 1
ATOM 881 C C . ALA A 1 112 ? 5.128 -5.243 7.245 1.00 80.00 112 ALA A C 1
ATOM 883 O O . ALA A 1 112 ? 5.890 -5.103 8.201 1.00 80.00 112 ALA A O 1
ATOM 884 N N . ASN A 1 113 ? 5.082 -4.389 6.220 1.00 82.50 113 ASN A N 1
ATOM 885 C CA . ASN A 1 113 ? 5.949 -3.221 6.057 1.00 82.50 113 ASN A CA 1
ATOM 886 C C . ASN A 1 113 ? 5.302 -1.920 6.581 1.00 82.50 113 ASN A C 1
ATOM 888 O O . ASN A 1 113 ? 5.904 -0.853 6.506 1.00 82.50 113 ASN A O 1
ATOM 892 N N . PHE A 1 114 ? 4.092 -1.991 7.148 1.00 82.81 114 PHE A N 1
ATOM 893 C CA . PHE A 1 114 ? 3.466 -0.897 7.893 1.00 82.81 114 PHE A CA 1
ATOM 894 C C . PHE A 1 114 ? 3.467 -1.237 9.386 1.00 82.81 114 PHE A C 1
ATOM 896 O O . PHE A 1 114 ? 2.738 -2.119 9.847 1.00 82.81 114 PHE A O 1
ATOM 903 N N . LEU A 1 115 ? 4.301 -0.536 10.150 1.00 78.44 115 LEU A N 1
ATOM 904 C CA . LEU A 1 115 ? 4.410 -0.704 11.595 1.00 78.44 115 LEU A CA 1
ATOM 905 C C . LEU A 1 115 ? 3.336 0.121 12.288 1.00 78.44 115 LEU A C 1
ATOM 907 O O . LEU A 1 115 ? 3.200 1.315 12.015 1.00 78.44 115 LEU A O 1
ATOM 911 N N . LEU A 1 116 ? 2.607 -0.515 13.200 1.00 76.56 116 LEU A N 1
ATOM 912 C CA . LEU A 1 116 ? 1.615 0.145 14.035 1.00 76.56 116 LEU A CA 1
ATOM 913 C C . LEU A 1 116 ? 2.160 0.309 15.450 1.00 76.56 116 LEU A C 1
ATOM 915 O O . LEU A 1 116 ? 2.584 -0.658 16.083 1.00 76.56 116 LEU A O 1
ATOM 919 N N . GLU A 1 117 ? 2.104 1.535 15.954 1.00 75.88 117 GLU A N 1
ATOM 920 C CA . GLU A 1 117 ? 2.453 1.869 17.331 1.00 75.88 117 GLU A CA 1
ATOM 921 C C . GLU A 1 117 ? 1.255 2.561 17.983 1.00 75.88 117 GLU A C 1
ATOM 923 O O . GLU A 1 117 ? 0.805 3.617 17.528 1.00 75.88 117 GLU A O 1
ATOM 928 N N . ARG A 1 118 ? 0.703 1.926 19.024 1.00 76.62 118 ARG A N 1
ATOM 929 C CA . ARG A 1 118 ? -0.445 2.442 19.773 1.00 76.62 118 ARG A CA 1
ATOM 930 C C . ARG A 1 118 ? 0.034 3.388 20.868 1.00 76.62 118 ARG A C 1
ATOM 932 O O . ARG A 1 118 ? 0.804 2.983 21.734 1.00 76.62 118 ARG A O 1
ATOM 939 N N . ASN A 1 119 ? -0.486 4.606 20.868 1.00 74.56 119 ASN A N 1
ATOM 940 C CA . ASN A 1 119 ? -0.288 5.592 21.923 1.00 74.56 119 ASN A CA 1
ATOM 941 C C . ASN A 1 119 ? -1.648 6.022 22.515 1.00 74.56 119 ASN A C 1
ATOM 943 O O . ASN A 1 119 ? -2.682 5.401 22.253 1.00 74.56 119 ASN A O 1
ATOM 947 N N . TYR A 1 120 ? -1.643 7.056 23.356 1.00 75.12 120 TYR A N 1
ATOM 948 C CA . TYR A 1 120 ? -2.852 7.590 23.991 1.00 75.12 120 TYR A CA 1
ATOM 949 C C . TYR A 1 120 ? -3.790 8.316 23.004 1.00 75.12 120 TYR A C 1
ATOM 951 O O . TYR A 1 120 ? -4.976 8.440 23.291 1.00 75.12 120 TYR A O 1
ATOM 959 N N . GLU A 1 121 ? -3.294 8.740 21.838 1.00 75.44 121 GLU A N 1
ATOM 960 C CA . GLU A 1 121 ? -4.053 9.458 20.797 1.00 75.44 121 GLU A CA 1
ATOM 961 C C . GLU A 1 121 ? -4.604 8.524 19.705 1.00 75.44 121 GLU A C 1
ATOM 963 O O . GLU A 1 121 ? -5.473 8.917 18.928 1.00 75.44 121 GLU A O 1
ATOM 968 N N . GLY A 1 122 ? -4.122 7.280 19.631 1.00 80.19 122 GLY A N 1
ATOM 969 C CA . GLY A 1 122 ? -4.550 6.290 18.648 1.00 80.19 122 GLY A CA 1
ATOM 970 C C . GLY A 1 122 ? -3.403 5.418 18.147 1.00 80.19 122 GLY A C 1
ATOM 971 O O . GLY A 1 122 ? -2.514 5.029 18.903 1.00 80.19 122 GLY A O 1
ATOM 972 N N . TYR A 1 123 ? -3.445 5.076 16.859 1.00 81.75 123 TYR A N 1
ATOM 973 C CA . TYR A 1 123 ? -2.362 4.369 16.177 1.00 81.75 123 TYR A CA 1
ATOM 974 C C . TYR A 1 123 ? -1.551 5.346 15.337 1.00 81.75 123 TYR A C 1
ATOM 976 O O . TYR A 1 123 ? -2.111 6.090 14.531 1.00 81.75 123 TYR A O 1
ATOM 984 N N . SER A 1 124 ? -0.235 5.281 15.480 1.00 78.81 124 SER A N 1
ATOM 985 C CA . SER A 1 124 ? 0.705 5.850 14.520 1.00 78.81 124 SER A CA 1
ATOM 986 C C . SER A 1 124 ? 1.164 4.765 13.547 1.00 78.81 124 SER A C 1
ATOM 988 O O . SER A 1 124 ? 1.395 3.620 13.949 1.00 78.81 124 SER A O 1
ATOM 990 N N . VAL A 1 125 ? 1.251 5.115 12.264 1.00 81.00 125 VAL A N 1
ATOM 991 C CA . VAL A 1 125 ? 1.684 4.211 11.192 1.00 81.00 125 VAL A CA 1
ATOM 992 C C . VAL A 1 125 ? 3.035 4.657 10.678 1.00 81.00 125 VAL A C 1
ATOM 994 O O . VAL A 1 125 ? 3.216 5.827 10.340 1.00 81.00 125 VAL A O 1
ATOM 997 N N . LYS A 1 126 ? 3.966 3.713 10.564 1.00 78.00 126 LYS A N 1
ATOM 998 C CA . LYS A 1 126 ? 5.279 3.986 9.995 1.00 78.00 126 LYS A CA 1
ATOM 999 C C . LYS A 1 126 ? 5.639 2.972 8.907 1.00 78.00 126 LYS A C 1
ATOM 1001 O O . LYS A 1 126 ? 5.578 1.768 9.143 1.00 78.00 126 LYS A O 1
ATOM 1006 N N . LEU A 1 127 ? 5.999 3.453 7.717 1.00 79.81 127 LEU A N 1
ATOM 1007 C CA . LEU A 1 127 ? 6.383 2.621 6.566 1.00 79.81 127 LEU A CA 1
ATOM 1008 C C . LEU A 1 127 ? 7.855 2.194 6.661 1.00 79.81 127 LEU A C 1
ATOM 1010 O O . LEU A 1 127 ? 8.691 3.054 6.934 1.00 79.81 127 LEU A O 1
ATOM 1014 N N . CYS A 1 128 ? 8.163 0.914 6.428 1.00 74.50 128 CYS A N 1
ATOM 1015 C CA . CYS A 1 128 ? 9.503 0.328 6.554 1.00 74.50 128 CYS A CA 1
ATOM 1016 C C . CYS A 1 128 ? 9.874 -0.657 5.420 1.00 74.50 128 CYS A C 1
ATOM 1018 O O . CYS A 1 128 ? 9.074 -0.925 4.537 1.00 74.50 128 CYS A O 1
ATOM 1020 N N . ASP A 1 129 ? 11.098 -1.205 5.474 1.00 71.25 129 ASP A N 1
ATOM 1021 C CA . ASP A 1 129 ? 11.680 -2.187 4.530 1.00 71.25 129 ASP A CA 1
ATOM 1022 C C . ASP A 1 129 ? 11.795 -1.714 3.064 1.00 71.25 129 ASP A C 1
ATOM 1024 O O . ASP A 1 129 ? 11.213 -2.262 2.132 1.00 71.25 129 ASP A O 1
ATOM 1028 N N . PHE A 1 130 ? 12.668 -0.729 2.846 1.00 70.00 130 PHE A N 1
ATOM 1029 C CA . PHE A 1 130 ? 13.016 -0.176 1.529 1.00 70.00 130 PHE A CA 1
ATOM 1030 C C . PHE A 1 130 ? 13.995 -1.055 0.725 1.00 70.00 130 PHE A C 1
ATOM 1032 O O . PHE A 1 130 ? 14.667 -0.570 -0.185 1.00 70.00 130 PHE A O 1
ATOM 1039 N N . GLY A 1 131 ? 14.125 -2.344 1.063 1.00 61.88 131 GLY A N 1
ATOM 1040 C CA . GLY A 1 131 ? 15.154 -3.238 0.518 1.00 61.88 131 GLY A CA 1
ATOM 1041 C C . GLY A 1 131 ? 15.096 -3.453 -1.000 1.00 61.88 131 GLY A C 1
ATOM 1042 O O . GLY A 1 131 ? 16.096 -3.861 -1.589 1.00 61.88 131 GLY A O 1
ATOM 1043 N N . VAL A 1 132 ? 13.955 -3.154 -1.627 1.00 64.38 132 VAL A N 1
ATOM 1044 C CA . VAL A 1 132 ? 13.752 -3.205 -3.087 1.00 64.38 132 VAL A CA 1
ATOM 1045 C C . VAL A 1 132 ? 13.255 -1.880 -3.672 1.00 64.38 132 VAL A C 1
ATOM 1047 O O . VAL A 1 132 ? 12.850 -1.832 -4.832 1.00 64.38 132 VAL A O 1
ATOM 1050 N N . ALA A 1 133 ? 13.274 -0.805 -2.883 1.00 67.56 133 ALA A N 1
ATOM 1051 C CA . ALA A 1 133 ? 12.818 0.493 -3.346 1.00 67.56 133 ALA A CA 1
ATOM 1052 C C . ALA A 1 133 ? 13.741 1.030 -4.450 1.00 67.56 133 ALA A C 1
ATOM 1054 O O . ALA A 1 133 ? 14.967 0.897 -4.388 1.00 67.56 133 ALA A O 1
ATOM 1055 N N . GLN A 1 134 ? 13.140 1.658 -5.458 1.00 69.88 134 GLN A N 1
ATOM 1056 C CA . GLN A 1 134 ? 13.824 2.071 -6.679 1.00 69.88 134 GLN A CA 1
ATOM 1057 C C . GLN A 1 134 ? 13.414 3.473 -7.123 1.00 69.88 134 GLN A C 1
ATOM 1059 O O . GLN A 1 134 ? 12.325 3.956 -6.823 1.00 69.88 134 GLN A O 1
ATOM 1064 N N . ILE A 1 135 ? 14.291 4.140 -7.867 1.00 69.75 135 ILE A N 1
ATOM 1065 C CA . ILE A 1 135 ? 13.995 5.451 -8.450 1.00 69.75 135 ILE A CA 1
ATOM 1066 C C . ILE A 1 135 ? 13.217 5.262 -9.742 1.00 69.75 135 ILE A C 1
ATOM 1068 O O . ILE A 1 135 ? 13.590 4.452 -10.594 1.00 69.75 135 ILE A O 1
ATOM 1072 N N . ARG A 1 136 ? 12.162 6.056 -9.921 1.00 68.31 136 ARG A N 1
ATOM 1073 C CA . ARG A 1 136 ? 11.392 6.062 -11.164 1.00 68.31 136 ARG A CA 1
ATOM 1074 C C . ARG A 1 136 ? 12.313 6.355 -12.358 1.00 68.31 136 ARG A C 1
ATOM 1076 O O . ARG A 1 136 ? 13.007 7.371 -12.365 1.00 68.31 136 ARG A O 1
ATOM 1083 N N . ASN A 1 137 ? 12.280 5.488 -13.372 1.00 59.72 137 ASN A N 1
ATOM 1084 C CA . ASN A 1 137 ? 13.116 5.522 -14.585 1.00 59.72 137 ASN A CA 1
ATOM 1085 C C . ASN A 1 137 ? 14.611 5.193 -14.392 1.00 59.72 137 ASN A C 1
ATOM 1087 O O . ASN A 1 137 ? 15.390 5.375 -15.329 1.00 59.72 137 ASN A O 1
ATOM 1091 N N . ALA A 1 138 ? 15.040 4.696 -13.225 1.00 57.91 138 ALA A N 1
ATOM 1092 C CA . ALA A 1 138 ? 16.352 4.062 -13.121 1.00 57.91 138 ALA A CA 1
ATOM 1093 C C . ALA A 1 138 ? 16.349 2.783 -13.973 1.00 57.91 138 ALA A C 1
ATOM 1095 O O . ALA A 1 138 ? 15.500 1.915 -13.803 1.00 57.91 138 ALA A O 1
ATOM 1096 N N . THR A 1 139 ? 17.288 2.670 -14.911 1.00 41.72 139 THR A N 1
ATOM 1097 C CA . THR A 1 139 ? 17.360 1.642 -15.967 1.00 41.72 139 THR A CA 1
ATOM 1098 C C . THR A 1 139 ? 17.660 0.223 -15.466 1.00 41.72 139 THR A C 1
ATOM 1100 O O . THR A 1 139 ? 18.140 -0.624 -16.222 1.00 41.72 139 THR A O 1
ATOM 1103 N N . THR A 1 140 ? 17.399 -0.076 -14.195 1.00 45.00 140 THR A N 1
ATOM 1104 C CA . THR A 1 140 ? 17.598 -1.411 -13.645 1.00 45.00 140 THR A CA 1
ATOM 1105 C C . THR A 1 140 ? 16.385 -2.270 -13.983 1.00 45.00 140 THR A C 1
ATOM 1107 O O . THR A 1 140 ? 15.490 -2.467 -13.169 1.00 45.00 140 THR A O 1
ATOM 1110 N N . ARG A 1 141 ? 16.375 -2.835 -15.198 1.00 40.72 141 ARG A N 1
ATOM 1111 C CA . ARG A 1 141 ? 15.633 -4.075 -15.452 1.00 40.72 141 ARG A CA 1
ATOM 1112 C C . ARG A 1 141 ? 16.230 -5.124 -14.518 1.00 40.72 141 ARG A C 1
ATOM 1114 O O . ARG A 1 141 ? 17.225 -5.762 -14.865 1.00 40.72 141 ARG A O 1
ATOM 1121 N N . LEU A 1 142 ? 15.689 -5.259 -13.309 1.00 41.16 142 LEU A N 1
ATOM 1122 C CA . LEU A 1 142 ? 15.978 -6.405 -12.459 1.00 41.16 142 LEU A CA 1
ATOM 1123 C C . LEU A 1 142 ? 15.320 -7.605 -13.132 1.00 41.16 142 LEU A C 1
ATOM 1125 O O . LEU A 1 142 ? 14.155 -7.929 -12.933 1.00 41.16 142 LEU A O 1
ATOM 1129 N N . THR A 1 143 ? 16.102 -8.182 -14.035 1.00 36.88 143 THR A N 1
ATOM 1130 C CA . THR A 1 143 ? 15.807 -9.360 -14.824 1.00 36.88 143 THR A CA 1
ATOM 1131 C C . THR A 1 143 ? 15.359 -10.492 -13.911 1.00 36.88 143 THR A C 1
ATOM 1133 O O . THR A 1 143 ? 16.052 -10.952 -13.004 1.00 36.88 143 THR A O 1
ATOM 1136 N N . THR A 1 144 ? 14.156 -10.947 -14.209 1.00 39.59 144 THR A N 1
ATOM 1137 C CA . THR A 1 144 ? 13.359 -11.987 -13.572 1.00 39.59 144 THR A CA 1
ATOM 1138 C C . THR A 1 144 ? 13.879 -13.411 -13.780 1.00 39.59 144 THR A C 1
ATOM 1140 O O . THR A 1 144 ? 13.094 -14.350 -13.824 1.00 39.59 144 THR A O 1
ATOM 1143 N N . ALA A 1 145 ? 15.194 -13.621 -13.872 1.00 34.41 145 ALA A N 1
ATOM 1144 C CA . ALA A 1 145 ? 15.732 -14.955 -14.159 1.00 34.41 145 ALA A CA 1
ATOM 1145 C C . ALA A 1 145 ? 16.348 -15.678 -12.948 1.00 34.41 145 ALA A C 1
ATOM 1147 O O . ALA A 1 145 ? 16.132 -16.874 -12.816 1.00 34.41 145 ALA A O 1
ATOM 1148 N N . ASN A 1 146 ? 17.060 -14.998 -12.034 1.00 31.03 146 ASN A N 1
ATOM 1149 C CA . ASN A 1 146 ? 17.918 -15.708 -11.058 1.00 31.03 146 ASN A CA 1
ATOM 1150 C C . ASN A 1 146 ? 17.746 -15.318 -9.579 1.00 31.03 146 ASN A C 1
ATOM 1152 O O . ASN A 1 146 ? 18.467 -15.832 -8.730 1.00 31.03 146 ASN A O 1
ATOM 1156 N N . ASN A 1 147 ? 16.786 -14.457 -9.234 1.00 34.53 147 ASN A N 1
ATOM 1157 C CA . ASN A 1 147 ? 16.486 -14.118 -7.839 1.00 34.53 147 ASN A CA 1
ATOM 1158 C C . ASN A 1 147 ? 15.053 -14.504 -7.489 1.00 34.53 147 ASN A C 1
ATOM 1160 O O . ASN A 1 147 ? 14.203 -13.656 -7.235 1.00 34.53 147 ASN A O 1
ATOM 1164 N N . GLN A 1 148 ? 14.827 -15.811 -7.372 1.00 36.03 148 GLN A N 1
ATOM 1165 C CA . GLN A 1 148 ? 13.683 -16.441 -6.701 1.00 36.03 148 GLN A CA 1
ATOM 1166 C C . GLN A 1 148 ? 13.650 -16.118 -5.183 1.00 36.03 148 GLN A C 1
ATOM 1168 O O . GLN A 1 148 ? 13.250 -16.927 -4.352 1.00 36.03 148 GLN A O 1
ATOM 1173 N N . ARG A 1 149 ? 14.112 -14.924 -4.787 1.00 39.62 149 ARG A N 1
ATOM 1174 C CA . ARG A 1 149 ? 13.959 -14.360 -3.451 1.00 39.62 149 ARG A CA 1
ATOM 1175 C C . ARG A 1 149 ? 12.555 -13.777 -3.358 1.00 39.62 149 ARG A C 1
ATOM 1177 O O . ARG A 1 149 ? 12.359 -12.598 -3.604 1.00 39.62 149 ARG A O 1
ATOM 1184 N N . SER A 1 150 ? 11.604 -14.637 -3.001 1.00 45.59 150 SER A N 1
ATOM 1185 C CA . SER A 1 150 ? 10.406 -14.296 -2.225 1.00 45.59 150 SER A CA 1
ATOM 1186 C C . SER A 1 150 ? 9.695 -12.986 -2.620 1.00 45.59 150 SER A C 1
ATOM 1188 O O . SER A 1 150 ? 9.381 -12.179 -1.742 1.00 45.59 150 SER A O 1
ATOM 1190 N N . ILE A 1 151 ? 9.412 -12.757 -3.910 1.00 52.56 151 ILE A N 1
ATOM 1191 C CA . ILE A 1 151 ? 8.395 -11.755 -4.262 1.00 52.56 151 ILE A CA 1
ATOM 1192 C C . ILE A 1 151 ? 7.097 -12.276 -3.665 1.00 52.56 151 ILE A C 1
ATOM 1194 O O . ILE A 1 151 ? 6.660 -13.379 -3.985 1.00 52.56 151 ILE A O 1
ATOM 1198 N N . THR A 1 152 ? 6.503 -11.507 -2.760 1.00 65.00 152 THR A N 1
ATOM 1199 C CA . THR A 1 152 ? 5.261 -11.930 -2.128 1.00 65.00 152 THR A CA 1
ATOM 1200 C C . THR A 1 152 ? 4.110 -11.582 -3.071 1.00 65.00 152 THR A C 1
ATOM 1202 O O . THR A 1 152 ? 3.550 -10.489 -2.997 1.00 65.00 152 THR A O 1
ATOM 1205 N N . LEU A 1 153 ? 3.796 -12.496 -4.001 1.00 84.25 153 LEU A N 1
ATOM 1206 C CA . LEU A 1 153 ? 2.903 -12.235 -5.144 1.00 84.25 153 LEU A CA 1
ATOM 1207 C C . LEU A 1 153 ? 1.511 -11.730 -4.747 1.00 84.25 153 LEU A C 1
ATOM 1209 O O . LEU A 1 153 ? 0.856 -11.059 -5.541 1.00 84.25 153 LEU A O 1
ATOM 1213 N N . SER A 1 154 ? 1.069 -12.015 -3.520 1.00 89.88 154 SER A N 1
ATOM 1214 C CA . SER A 1 154 ? -0.233 -11.602 -2.996 1.00 89.88 154 SER A CA 1
ATOM 1215 C C . SER A 1 154 ? -0.482 -10.089 -3.040 1.00 89.88 154 SER A C 1
ATOM 1217 O O . SER A 1 154 ? -1.638 -9.683 -3.133 1.00 89.88 154 SER A O 1
ATOM 1219 N N . TRP A 1 155 ? 0.562 -9.254 -3.006 1.00 94.06 155 TRP A N 1
ATOM 1220 C CA . TRP A 1 155 ? 0.434 -7.791 -3.092 1.00 94.06 155 TRP A CA 1
ATOM 1221 C C . TRP A 1 155 ? 0.766 -7.233 -4.480 1.00 94.06 155 TRP A C 1
ATOM 1223 O O . TRP A 1 155 ? 0.531 -6.059 -4.743 1.00 94.06 155 TRP A O 1
ATOM 1233 N N . THR A 1 156 ? 1.298 -8.054 -5.385 1.00 92.88 156 THR A N 1
ATOM 1234 C CA . THR A 1 156 ? 1.897 -7.592 -6.640 1.00 92.88 156 THR A CA 1
ATOM 1235 C C . THR A 1 156 ? 0.845 -7.213 -7.687 1.00 92.88 156 THR A C 1
ATOM 1237 O O . THR A 1 156 ? -0.117 -7.945 -7.933 1.00 92.88 156 THR A O 1
ATOM 1240 N N . ALA A 1 157 ? 1.048 -6.064 -8.338 1.00 95.88 157 ALA A N 1
ATOM 1241 C CA . ALA A 1 157 ? 0.158 -5.558 -9.379 1.00 95.88 157 ALA A CA 1
ATOM 1242 C C . ALA A 1 157 ? 0.207 -6.402 -10.674 1.00 95.88 157 ALA A C 1
ATOM 1244 O O . ALA A 1 157 ? 1.256 -6.974 -10.982 1.00 95.88 157 ALA A O 1
ATOM 1245 N N . PRO A 1 158 ? -0.888 -6.466 -11.463 1.00 96.12 158 PRO A N 1
ATOM 1246 C CA . PRO A 1 158 ? -0.966 -7.269 -12.687 1.00 96.12 158 PRO A CA 1
ATOM 1247 C C . PRO A 1 158 ? 0.163 -6.997 -13.688 1.00 96.12 158 PRO A C 1
ATOM 1249 O O . PRO A 1 158 ? 0.741 -7.937 -14.219 1.00 96.12 158 PRO A O 1
ATOM 1252 N N . GLU A 1 159 ? 0.510 -5.732 -13.913 1.00 95.06 159 GLU A N 1
ATOM 1253 C CA . GLU A 1 159 ? 1.574 -5.331 -14.837 1.00 95.06 159 GLU A CA 1
ATOM 1254 C C . GLU A 1 159 ? 2.953 -5.834 -14.381 1.00 95.06 159 GLU A C 1
ATOM 1256 O O . GLU A 1 159 ? 3.746 -6.324 -15.179 1.00 95.06 159 GLU A O 1
ATOM 1261 N N . ILE A 1 160 ? 3.203 -5.844 -13.071 1.00 92.31 160 ILE A N 1
ATOM 1262 C CA . ILE A 1 160 ? 4.457 -6.339 -12.492 1.00 92.31 160 ILE A CA 1
ATOM 1263 C C . ILE A 1 160 ? 4.518 -7.860 -12.566 1.00 92.31 160 ILE A C 1
ATOM 1265 O O . ILE A 1 160 ? 5.558 -8.437 -12.887 1.00 92.31 160 ILE A O 1
ATOM 1269 N N . LEU A 1 161 ? 3.385 -8.533 -12.340 1.00 90.12 161 LEU A N 1
ATOM 1270 C CA . LEU A 1 161 ? 3.274 -9.958 -12.630 1.00 90.12 161 LEU A CA 1
ATOM 1271 C C . LEU A 1 161 ? 3.576 -10.218 -14.112 1.00 90.12 161 LEU A C 1
ATOM 1273 O O . LEU A 1 161 ? 4.277 -11.178 -14.416 1.00 90.12 161 LEU A O 1
ATOM 1277 N N . ASN A 1 162 ? 3.147 -9.343 -15.022 1.00 89.44 162 ASN A N 1
ATOM 1278 C CA . ASN A 1 162 ? 3.442 -9.415 -16.453 1.00 89.44 162 ASN A CA 1
ATOM 1279 C C . ASN A 1 162 ? 4.875 -8.988 -16.842 1.00 89.44 162 ASN A C 1
ATOM 1281 O O . ASN A 1 162 ? 5.187 -8.914 -18.026 1.00 89.44 162 ASN A O 1
ATOM 1285 N N . LEU A 1 163 ? 5.767 -8.790 -15.863 1.00 86.56 163 LEU A N 1
ATOM 1286 C CA . LEU A 1 163 ? 7.169 -8.404 -16.066 1.00 86.56 163 LEU A CA 1
ATOM 1287 C C . LEU A 1 163 ? 7.353 -6.995 -16.654 1.00 86.56 163 LEU A C 1
ATOM 1289 O O . LEU A 1 163 ? 8.387 -6.713 -17.260 1.00 86.56 163 LEU A O 1
ATOM 1293 N N . GLU A 1 164 ? 6.366 -6.121 -16.473 1.00 89.19 164 GLU A N 1
ATOM 1294 C CA . GLU A 1 164 ? 6.470 -4.699 -16.797 1.00 89.19 164 GLU A CA 1
ATOM 1295 C C . GLU A 1 164 ? 7.151 -3.922 -15.658 1.00 89.19 164 GLU A C 1
ATOM 1297 O O . GLU A 1 164 ? 7.337 -4.427 -14.546 1.00 89.19 164 GLU A O 1
ATOM 1302 N N . ASP A 1 165 ? 7.546 -2.681 -15.942 1.00 85.25 165 ASP A N 1
ATOM 1303 C CA . ASP A 1 165 ? 8.276 -1.842 -14.994 1.00 85.25 165 ASP A CA 1
ATOM 1304 C C . ASP A 1 165 ? 7.388 -1.377 -13.825 1.00 85.25 165 ASP A C 1
ATOM 1306 O O . ASP A 1 165 ? 6.207 -1.056 -13.990 1.00 85.25 165 ASP A O 1
ATOM 1310 N N . TYR A 1 166 ? 7.980 -1.265 -12.631 1.00 87.31 166 TYR A N 1
ATOM 1311 C CA . TYR A 1 166 ? 7.300 -0.661 -11.482 1.00 87.31 166 TYR A CA 1
ATOM 1312 C C . TYR A 1 166 ? 7.012 0.818 -11.715 1.00 87.31 166 TYR A C 1
ATOM 1314 O O . TYR A 1 166 ? 7.829 1.573 -12.246 1.00 87.31 166 TYR A O 1
ATOM 1322 N N . THR A 1 167 ? 5.852 1.239 -11.224 1.00 92.69 167 THR A N 1
ATOM 1323 C CA . THR A 1 167 ? 5.382 2.623 -11.269 1.00 92.69 167 THR A CA 1
ATOM 1324 C C . THR A 1 167 ? 4.771 3.012 -9.928 1.00 92.69 167 THR A C 1
ATOM 1326 O O . THR A 1 167 ? 4.464 2.173 -9.083 1.00 92.69 167 THR A O 1
ATOM 1329 N N . GLU A 1 168 ? 4.474 4.291 -9.739 1.00 95.44 168 GLU A N 1
ATOM 1330 C CA . GLU A 1 168 ? 3.691 4.743 -8.586 1.00 95.44 168 GLU A CA 1
ATOM 1331 C C . GLU A 1 168 ? 2.336 4.025 -8.532 1.00 95.44 168 GLU A C 1
ATOM 1333 O O . GLU A 1 168 ? 1.786 3.788 -7.461 1.00 95.44 168 GLU A O 1
ATOM 1338 N N . LYS A 1 169 ? 1.781 3.638 -9.690 1.00 97.94 169 LYS A N 1
ATOM 1339 C CA . LYS A 1 169 ? 0.501 2.927 -9.764 1.00 97.94 169 LYS A CA 1
ATOM 1340 C C . LYS A 1 169 ? 0.603 1.474 -9.307 1.00 97.94 169 LYS A C 1
ATOM 1342 O O . LYS A 1 169 ? -0.413 0.951 -8.842 1.00 97.94 169 LYS A O 1
ATOM 1347 N N . SER A 1 170 ? 1.769 0.831 -9.409 1.00 96.19 170 SER A N 1
ATOM 1348 C CA . SER A 1 170 ? 1.960 -0.505 -8.834 1.00 96.19 170 SER A CA 1
ATOM 1349 C C . SER A 1 170 ? 1.994 -0.446 -7.306 1.00 96.19 170 SER A C 1
ATOM 1351 O O . SER A 1 170 ? 1.351 -1.273 -6.670 1.00 96.19 170 SER A O 1
ATOM 1353 N N . ASP A 1 171 ? 2.603 0.590 -6.715 1.00 96.62 171 ASP A N 1
ATOM 1354 C CA . ASP A 1 171 ? 2.543 0.811 -5.260 1.00 96.62 171 ASP A CA 1
ATOM 1355 C C . ASP A 1 171 ? 1.099 1.065 -4.786 1.00 96.62 171 ASP A C 1
ATOM 1357 O O . ASP A 1 171 ? 0.658 0.507 -3.780 1.00 96.62 171 ASP A O 1
ATOM 1361 N N . ILE A 1 172 ? 0.306 1.835 -5.542 1.00 98.56 172 ILE A N 1
ATOM 1362 C CA . ILE A 1 172 ? -1.119 2.054 -5.224 1.00 98.56 172 ILE A CA 1
ATOM 1363 C C . ILE A 1 172 ? -1.931 0.752 -5.263 1.00 98.56 172 ILE A C 1
ATOM 1365 O O . ILE A 1 172 ? -2.822 0.568 -4.433 1.00 98.56 172 ILE A O 1
ATOM 1369 N N . TYR A 1 173 ? -1.626 -0.166 -6.183 1.00 98.44 173 TYR A N 1
ATOM 1370 C CA . TYR A 1 173 ? -2.273 -1.479 -6.208 1.00 98.44 173 TYR A CA 1
ATOM 1371 C C . TYR A 1 173 ? -1.970 -2.272 -4.938 1.00 98.44 173 TYR A C 1
ATOM 1373 O O . TYR A 1 173 ? -2.895 -2.741 -4.272 1.00 98.44 173 TYR A O 1
ATOM 1381 N N . SER A 1 174 ? -0.689 -2.367 -4.578 1.00 97.19 174 SER A N 1
ATOM 1382 C CA . SER A 1 174 ? -0.238 -3.065 -3.376 1.00 97.19 174 SER A CA 1
ATOM 1383 C C . SER A 1 174 ? -0.876 -2.483 -2.112 1.00 97.19 174 SER A C 1
ATOM 1385 O O . SER A 1 174 ? -1.357 -3.224 -1.255 1.00 97.19 174 SER A O 1
ATOM 1387 N N . LEU A 1 175 ? -0.988 -1.152 -2.031 1.00 97.62 175 LEU A N 1
ATOM 1388 C CA . LEU A 1 175 ? -1.692 -0.462 -0.949 1.00 97.62 175 LEU A CA 1
ATOM 1389 C C . LEU A 1 175 ? -3.192 -0.818 -0.900 1.00 97.62 175 LEU A C 1
ATOM 1391 O O . LEU A 1 175 ? -3.762 -0.933 0.181 1.00 97.62 175 LEU A O 1
ATOM 1395 N N . GLY A 1 176 ? -3.828 -1.063 -2.050 1.00 98.19 176 GLY A N 1
ATOM 1396 C CA . GLY A 1 176 ? -5.197 -1.585 -2.122 1.00 98.19 176 GLY A CA 1
ATOM 1397 C C . GLY A 1 176 ? -5.352 -2.965 -1.475 1.00 98.19 176 GLY A C 1
ATOM 1398 O O . GLY A 1 176 ? -6.335 -3.205 -0.775 1.00 98.19 176 GLY A O 1
ATOM 1399 N N . ILE A 1 177 ? -4.364 -3.849 -1.639 1.00 97.00 177 ILE A N 1
ATOM 1400 C CA . ILE A 1 177 ? -4.337 -5.153 -0.960 1.00 97.00 177 ILE A CA 1
ATOM 1401 C C . ILE A 1 177 ? -4.152 -4.968 0.554 1.00 97.00 177 ILE A C 1
ATOM 1403 O O . ILE A 1 177 ? -4.874 -5.590 1.328 1.00 97.00 177 ILE A O 1
ATOM 1407 N N . VAL A 1 178 ? -3.290 -4.041 0.987 1.00 95.62 178 VAL A N 1
ATOM 1408 C CA . VAL A 1 178 ? -3.138 -3.693 2.416 1.00 95.62 178 VAL A CA 1
ATOM 1409 C C . VAL A 1 178 ? -4.445 -3.165 3.014 1.00 95.62 178 VAL A C 1
ATOM 1411 O O . VAL A 1 178 ? -4.814 -3.517 4.133 1.00 95.62 178 VAL A O 1
ATOM 1414 N N . TYR A 1 179 ? -5.205 -2.360 2.272 1.00 97.12 179 TYR A N 1
ATOM 1415 C CA . TYR A 1 179 ? -6.527 -1.913 2.716 1.00 97.12 179 TYR A CA 1
ATOM 1416 C C . TYR A 1 179 ? -7.543 -3.052 2.779 1.00 97.12 179 TYR A C 1
ATOM 1418 O O . TYR A 1 179 ? -8.369 -3.080 3.690 1.00 97.12 179 TYR A O 1
ATOM 1426 N N . TRP A 1 180 ? -7.473 -4.023 1.871 1.00 96.25 180 TRP A N 1
ATOM 1427 C CA . TRP A 1 180 ? -8.288 -5.230 1.976 1.00 96.25 180 TRP A CA 1
ATOM 1428 C C . TRP A 1 180 ? -7.965 -6.026 3.246 1.00 96.25 180 TRP A C 1
ATOM 1430 O O . TRP A 1 180 ? -8.875 -6.466 3.954 1.00 96.25 180 TRP A O 1
ATOM 1440 N N . GLU A 1 181 ? -6.687 -6.156 3.595 1.00 93.19 181 GLU A N 1
ATOM 1441 C CA . GLU A 1 181 ? -6.281 -6.757 4.865 1.00 93.19 181 GLU A CA 1
ATOM 1442 C C . GLU A 1 181 ? -6.796 -5.932 6.054 1.00 93.19 181 GLU A C 1
ATOM 1444 O O . GLU A 1 181 ? -7.281 -6.511 7.022 1.00 93.19 181 GLU A O 1
ATOM 1449 N N . LEU A 1 182 ? -6.786 -4.591 5.965 1.00 91.75 182 LEU A N 1
ATOM 1450 C CA . LEU A 1 182 ? -7.337 -3.703 7.004 1.00 91.75 182 LEU A CA 1
ATOM 1451 C C . LEU A 1 182 ? -8.814 -3.952 7.244 1.00 91.75 182 LEU A C 1
ATOM 1453 O O . LEU A 1 182 ? -9.295 -3.916 8.372 1.00 91.75 182 LEU A O 1
ATOM 1457 N N . ALA A 1 183 ? -9.546 -4.133 6.150 1.00 92.31 183 ALA A N 1
ATOM 1458 C CA . ALA A 1 183 ? -10.983 -4.296 6.158 1.00 92.31 183 ALA A CA 1
ATOM 1459 C C . ALA A 1 183 ? -11.388 -5.679 6.682 1.00 92.31 183 ALA A C 1
ATOM 1461 O O . ALA A 1 183 ? -12.389 -5.809 7.387 1.00 92.31 183 ALA A O 1
ATOM 1462 N N . THR A 1 184 ? -10.605 -6.709 6.372 1.00 89.69 184 THR A N 1
ATOM 1463 C CA . THR A 1 184 ? -11.012 -8.103 6.594 1.00 89.69 184 THR A CA 1
ATOM 1464 C C . THR A 1 184 ? -10.266 -8.799 7.725 1.00 89.69 184 THR A C 1
ATOM 1466 O O . THR A 1 184 ? -10.758 -9.810 8.222 1.00 89.69 184 THR A O 1
ATOM 1469 N N . CYS A 1 185 ? -9.102 -8.284 8.127 1.00 86.00 185 CYS A N 1
ATOM 1470 C CA . CYS A 1 185 ? -8.144 -8.935 9.023 1.00 86.00 185 CYS A CA 1
ATOM 1471 C C . CYS A 1 185 ? -7.653 -10.313 8.521 1.00 86.00 185 CYS A C 1
ATOM 1473 O O . CYS A 1 185 ? -7.193 -11.134 9.316 1.00 86.00 185 CYS A O 1
ATOM 1475 N N . LYS A 1 186 ? -7.762 -10.600 7.215 1.00 85.50 186 LYS A N 1
ATOM 1476 C CA . LYS A 1 186 ? -7.420 -11.903 6.610 1.00 85.50 186 LYS A CA 1
ATOM 1477 C C . LYS A 1 186 ? -6.091 -11.860 5.860 1.00 85.50 186 LYS A C 1
ATOM 1479 O O . LYS A 1 186 ? -5.662 -10.797 5.427 1.00 85.50 186 LYS A O 1
ATOM 1484 N N . ILE A 1 187 ? -5.467 -13.027 5.673 1.00 86.06 187 ILE A N 1
ATOM 1485 C CA . ILE A 1 187 ? -4.276 -13.185 4.823 1.00 86.06 187 ILE A CA 1
ATOM 1486 C C . ILE A 1 187 ? -4.711 -13.110 3.347 1.00 86.06 187 ILE A C 1
ATOM 1488 O O . ILE A 1 187 ? -5.607 -13.863 2.939 1.00 86.06 187 ILE A O 1
ATOM 1492 N N . PRO A 1 188 ? -4.105 -12.242 2.517 1.00 89.94 188 PRO A N 1
ATOM 1493 C CA . PRO A 1 188 ? -4.448 -12.155 1.106 1.00 89.94 188 PRO A CA 1
ATOM 1494 C C . PRO A 1 188 ? -4.006 -13.432 0.392 1.00 89.94 188 PRO A C 1
ATOM 1496 O O . PRO A 1 188 ? -2.837 -13.815 0.419 1.00 89.94 188 PRO A O 1
ATOM 1499 N N . TYR A 1 189 ? -4.970 -14.090 -0.252 1.00 89.44 189 TYR A N 1
ATOM 1500 C CA . TYR A 1 189 ? -4.770 -15.335 -0.996 1.00 89.44 189 TYR A CA 1
ATOM 1501 C C . TYR A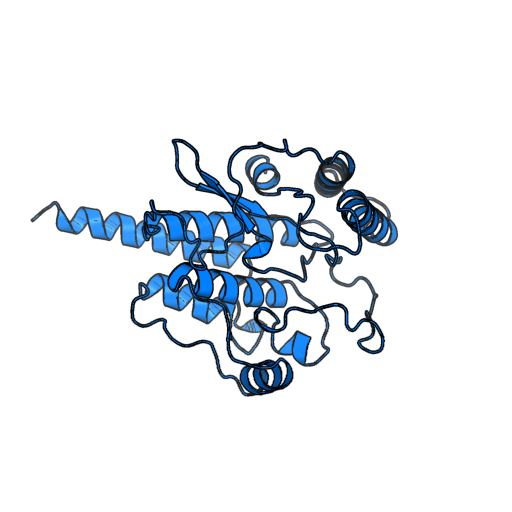 1 189 ? -4.161 -16.488 -0.172 1.00 89.44 189 TYR A C 1
ATOM 1503 O O . TYR A 1 189 ? -3.496 -17.342 -0.740 1.00 89.44 189 TYR A O 1
ATOM 1511 N N . GLU A 1 190 ? -4.433 -16.564 1.139 1.00 82.94 190 GLU A N 1
ATOM 1512 C CA . GLU A 1 190 ? -3.843 -17.522 2.107 1.00 82.94 190 GLU A CA 1
ATOM 1513 C C . GLU A 1 190 ? -3.681 -18.976 1.623 1.00 82.94 190 GLU A C 1
ATOM 1515 O O . GLU A 1 190 ? -2.762 -19.679 2.029 1.00 82.94 190 GLU A O 1
ATOM 1520 N N . ARG A 1 191 ? -4.595 -19.450 0.770 1.00 84.12 191 ARG A N 1
ATOM 1521 C CA . ARG A 1 191 ? -4.652 -20.842 0.295 1.00 84.12 191 ARG A CA 1
ATOM 1522 C C . ARG A 1 191 ? -4.235 -21.021 -1.162 1.00 84.12 191 ARG A C 1
ATOM 1524 O O . ARG A 1 191 ? -4.420 -22.099 -1.721 1.00 84.12 191 ARG A O 1
ATOM 1531 N N . PHE A 1 192 ? -3.754 -19.968 -1.807 1.00 84.88 192 PHE A N 1
ATOM 1532 C CA . PHE A 1 192 ? -3.375 -20.002 -3.209 1.00 84.88 192 PHE A CA 1
ATOM 1533 C C . PHE A 1 192 ? -1.871 -20.230 -3.311 1.00 84.88 192 PHE A C 1
ATOM 1535 O O . PHE A 1 192 ? -1.089 -19.660 -2.556 1.00 84.88 192 PHE A O 1
ATOM 1542 N N . ARG A 1 193 ? -1.469 -21.054 -4.279 1.00 88.44 193 ARG A N 1
ATOM 1543 C CA . ARG A 1 193 ? -0.071 -21.134 -4.709 1.00 88.44 193 ARG A CA 1
ATOM 1544 C C . ARG A 1 193 ? 0.255 -19.937 -5.601 1.00 88.44 193 ARG A C 1
ATOM 1546 O O . ARG A 1 193 ? -0.635 -19.402 -6.260 1.00 88.44 193 ARG A O 1
ATOM 1553 N N . ASP A 1 194 ? 1.525 -19.569 -5.669 1.00 86.00 194 ASP A N 1
ATOM 1554 C CA . ASP A 1 194 ? 2.024 -18.422 -6.435 1.00 86.00 194 ASP A CA 1
ATOM 1555 C C . ASP A 1 194 ? 1.580 -18.406 -7.909 1.00 86.00 194 ASP A C 1
ATOM 1557 O O . ASP A 1 194 ? 1.139 -17.377 -8.425 1.00 86.00 194 ASP A O 1
ATOM 1561 N N . ASP A 1 195 ? 1.629 -19.555 -8.586 1.00 88.06 195 ASP A N 1
ATOM 1562 C CA . ASP A 1 195 ? 1.163 -19.717 -9.968 1.00 88.06 195 ASP A CA 1
ATOM 1563 C C . ASP A 1 195 ? -0.344 -19.450 -10.105 1.00 88.06 195 ASP A C 1
ATOM 1565 O O . ASP A 1 195 ? -0.785 -18.794 -11.053 1.00 88.06 195 ASP A O 1
ATOM 1569 N N . VAL A 1 196 ? -1.126 -19.885 -9.115 1.00 92.12 196 VAL A N 1
ATOM 1570 C CA . VAL A 1 196 ? -2.574 -19.658 -9.059 1.00 92.12 196 VAL A CA 1
ATOM 1571 C C . VAL A 1 196 ? -2.884 -18.187 -8.785 1.00 92.12 196 VAL A C 1
ATOM 1573 O O . VAL A 1 196 ? -3.760 -17.630 -9.444 1.00 92.12 196 VAL A O 1
ATOM 1576 N N . ILE A 1 197 ? -2.163 -17.533 -7.864 1.00 91.50 197 ILE A N 1
ATOM 1577 C CA . ILE A 1 197 ? -2.303 -16.087 -7.611 1.00 91.50 197 ILE A CA 1
ATOM 1578 C C . ILE A 1 197 ? -2.036 -15.319 -8.903 1.00 91.50 197 ILE A C 1
ATOM 1580 O O . ILE A 1 197 ? -2.851 -14.488 -9.305 1.00 91.50 197 ILE A O 1
ATOM 1584 N N . ARG A 1 198 ? -0.934 -15.641 -9.591 1.00 91.94 198 ARG A N 1
ATOM 1585 C CA . ARG A 1 198 ? -0.559 -15.007 -10.856 1.00 91.94 198 ARG A CA 1
ATOM 1586 C C . ARG A 1 198 ? -1.675 -15.129 -11.893 1.00 91.94 198 ARG A C 1
ATOM 1588 O O . ARG A 1 198 ? -2.111 -14.113 -12.428 1.00 91.94 198 ARG A O 1
ATOM 1595 N N . GLN A 1 199 ? -2.166 -16.341 -12.150 1.00 94.25 199 GLN A N 1
ATOM 1596 C CA . GLN A 1 199 ? -3.242 -16.567 -13.119 1.00 94.25 199 GLN A CA 1
ATOM 1597 C C . GLN A 1 199 ? -4.536 -15.837 -12.727 1.00 94.25 199 GLN A C 1
ATOM 1599 O O . GLN A 1 199 ? -5.175 -15.217 -13.575 1.00 94.25 199 GLN A O 1
ATOM 1604 N N . TYR A 1 200 ? -4.907 -15.879 -11.446 1.00 95.00 200 TYR A N 1
ATOM 1605 C CA . TYR A 1 200 ? -6.125 -15.258 -10.926 1.00 95.00 200 TYR A CA 1
ATOM 1606 C C . TYR A 1 200 ? -6.078 -13.724 -10.999 1.00 95.00 200 TYR A C 1
ATOM 1608 O O . TYR A 1 200 ? -7.055 -13.084 -11.362 1.00 95.00 200 TYR A O 1
ATOM 1616 N N . VAL A 1 201 ? -4.942 -13.096 -10.694 1.00 95.69 201 VAL A N 1
ATOM 1617 C CA . VAL A 1 201 ? -4.816 -11.631 -10.766 1.00 95.69 201 VAL A CA 1
ATOM 1618 C C . VAL A 1 201 ? -4.775 -11.148 -12.220 1.00 95.69 201 VAL A C 1
ATOM 1620 O O . 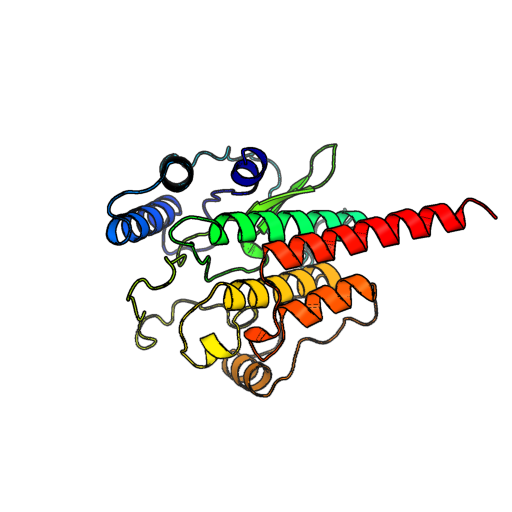VAL A 1 201 ? -5.443 -10.159 -12.557 1.00 95.69 201 VAL A O 1
ATOM 1623 N N . LEU A 1 202 ? -4.032 -11.858 -13.082 1.00 94.88 202 LEU A N 1
ATOM 1624 C CA . LEU A 1 202 ? -3.917 -11.550 -14.513 1.00 94.88 202 LEU A CA 1
ATOM 1625 C C . LEU A 1 202 ? -5.236 -11.755 -15.265 1.00 94.88 202 LEU A C 1
ATOM 1627 O O . LEU A 1 202 ? -5.526 -10.996 -16.183 1.00 94.88 202 LEU A O 1
ATOM 1631 N N . GLY A 1 203 ? -6.078 -12.703 -14.846 1.00 96.19 203 GLY A N 1
ATOM 1632 C CA . GLY A 1 203 ? -7.419 -12.877 -15.410 1.00 96.19 203 GLY A CA 1
ATOM 1633 C C . GLY A 1 203 ? -8.424 -11.778 -15.027 1.00 96.19 203 GLY A C 1
ATOM 1634 O O . GLY A 1 203 ? -9.569 -11.817 -15.474 1.00 96.19 203 GLY A O 1
ATOM 1635 N N . GLY A 1 204 ? -8.025 -10.807 -14.193 1.00 94.94 204 GLY A N 1
ATOM 1636 C CA . GLY A 1 204 ? -8.876 -9.700 -13.749 1.00 94.94 204 GLY A CA 1
ATOM 1637 C C . GLY A 1 204 ? -9.636 -9.949 -12.447 1.00 94.94 204 GLY A C 1
ATOM 1638 O O . GLY A 1 204 ? -10.334 -9.054 -11.972 1.00 94.94 204 GLY A O 1
ATOM 1639 N N . GLN A 1 205 ? -9.483 -11.116 -11.829 1.00 96.62 205 GLN A N 1
ATOM 1640 C CA . GLN A 1 205 ? -10.161 -11.461 -10.589 1.00 96.62 205 GLN A CA 1
ATOM 1641 C C . GLN A 1 205 ? -9.480 -10.799 -9.378 1.00 96.62 205 GLN A C 1
ATOM 1643 O O . GLN A 1 205 ? -8.305 -10.424 -9.410 1.00 96.62 205 GLN A O 1
ATOM 1648 N N . ARG A 1 206 ? -10.244 -10.601 -8.297 1.00 95.62 206 ARG A N 1
ATOM 1649 C CA . ARG A 1 206 ? -9.807 -9.908 -7.070 1.00 95.62 206 ARG A CA 1
ATOM 1650 C C . ARG A 1 206 ? -10.189 -10.678 -5.808 1.00 95.62 206 ARG A C 1
ATOM 1652 O O . ARG A 1 206 ? -10.952 -11.650 -5.870 1.00 95.62 206 ARG A O 1
ATOM 1659 N N . LEU A 1 207 ? -9.620 -10.259 -4.676 1.00 93.19 207 LEU A N 1
ATOM 1660 C CA . LEU A 1 207 ? -9.964 -10.788 -3.357 1.00 93.19 207 LEU A CA 1
ATOM 1661 C C . LEU A 1 207 ? -11.449 -10.534 -3.058 1.00 93.19 207 LEU A C 1
ATOM 1663 O O . LEU A 1 207 ? -12.005 -9.496 -3.407 1.00 93.19 207 LEU A O 1
ATOM 1667 N N . LYS A 1 208 ? -12.086 -11.510 -2.411 1.00 90.50 208 LYS A N 1
ATOM 1668 C CA . LYS A 1 208 ? -13.498 -11.463 -1.996 1.00 90.50 208 LYS A CA 1
ATOM 1669 C C . LYS A 1 208 ? -13.607 -10.976 -0.546 1.00 90.50 208 LYS A C 1
ATOM 1671 O O . LYS A 1 208 ? -12.604 -10.572 0.030 1.00 90.50 208 LYS A O 1
ATOM 1676 N N . ASN A 1 209 ? -14.773 -11.094 0.084 1.00 86.50 209 ASN A N 1
ATOM 1677 C CA . ASN A 1 209 ? -14.988 -10.831 1.514 1.00 86.50 209 ASN A CA 1
ATOM 1678 C C . ASN A 1 209 ? -15.091 -9.347 1.909 1.00 86.50 209 ASN A C 1
ATOM 1680 O O . ASN A 1 209 ? -14.703 -8.977 3.016 1.00 86.50 209 ASN A O 1
ATOM 1684 N N . LEU A 1 210 ? -15.580 -8.487 1.013 1.00 89.62 210 LEU A N 1
ATOM 1685 C CA . LEU A 1 210 ? -15.781 -7.063 1.310 1.00 89.62 210 LEU A CA 1
ATOM 1686 C C . LEU A 1 210 ? -17.209 -6.746 1.770 1.00 89.62 210 LEU A C 1
ATOM 1688 O O . LEU A 1 210 ? -17.533 -5.573 1.948 1.00 89.62 210 LEU A O 1
ATOM 1692 N N . GLU A 1 211 ? -18.065 -7.751 1.986 1.00 86.75 211 GLU A N 1
ATOM 1693 C CA . GLU A 1 211 ? -19.501 -7.584 2.260 1.00 86.75 211 GLU A CA 1
ATOM 1694 C C . GLU A 1 211 ? -19.749 -6.760 3.531 1.00 86.75 211 GLU A C 1
ATOM 1696 O O . GLU A 1 211 ? -20.597 -5.875 3.518 1.00 86.75 211 GLU A O 1
ATOM 1701 N N . ASN A 1 212 ? -18.925 -6.961 4.566 1.00 85.31 212 ASN A N 1
ATOM 1702 C CA . ASN A 1 212 ? -19.004 -6.258 5.856 1.00 85.31 212 ASN A CA 1
ATOM 1703 C C . ASN A 1 212 ? -18.143 -4.978 5.928 1.00 85.31 212 ASN A C 1
ATOM 1705 O O . ASN A 1 212 ? -17.894 -4.449 7.008 1.00 85.31 212 ASN A O 1
ATOM 1709 N N . THR A 1 213 ? -17.627 -4.504 4.792 1.00 91.50 213 THR A N 1
ATOM 1710 C CA . THR A 1 213 ? -16.813 -3.280 4.697 1.00 91.50 213 THR A CA 1
ATOM 1711 C C . THR A 1 213 ? -17.701 -2.086 4.324 1.00 91.50 213 THR A C 1
ATOM 1713 O O . THR A 1 213 ? -18.489 -2.232 3.383 1.00 91.50 213 THR A O 1
ATOM 1716 N N . PRO A 1 214 ? -17.566 -0.907 4.975 1.00 94.19 214 PRO A N 1
ATOM 1717 C CA . PRO A 1 214 ? -18.249 0.319 4.589 1.00 94.19 214 PRO A CA 1
ATOM 1718 C C . PRO A 1 214 ? -18.136 0.568 3.081 1.00 94.19 214 PRO A C 1
ATOM 1720 O O . PRO A 1 214 ? -17.035 0.442 2.532 1.00 94.19 214 PRO A O 1
ATOM 1723 N N . PRO A 1 215 ? -19.234 0.926 2.388 1.00 94.69 215 PRO A N 1
ATOM 1724 C CA . PRO A 1 215 ? -19.227 1.094 0.932 1.00 94.69 215 PRO A CA 1
ATOM 1725 C C . PRO A 1 215 ? -18.171 2.091 0.429 1.00 94.69 215 PRO A C 1
ATOM 1727 O O . PRO A 1 215 ? -17.544 1.887 -0.612 1.00 94.69 215 PRO A O 1
ATOM 1730 N N . THR A 1 216 ? -17.931 3.146 1.204 1.00 95.12 216 THR A N 1
ATOM 1731 C CA . THR A 1 216 ? -16.877 4.150 1.012 1.00 95.12 216 THR A CA 1
ATOM 1732 C C . THR A 1 216 ? -15.484 3.518 1.037 1.00 95.12 216 THR A C 1
ATOM 1734 O O . THR A 1 216 ? -14.725 3.667 0.080 1.00 95.12 216 THR A O 1
ATOM 1737 N N . PHE A 1 217 ? -15.158 2.743 2.076 1.00 96.06 217 PHE A N 1
ATOM 1738 C CA . PHE A 1 217 ? -13.869 2.054 2.204 1.00 96.06 217 PHE A CA 1
ATOM 1739 C C . PHE A 1 217 ? -13.685 0.975 1.126 1.00 96.06 217 PHE A C 1
ATOM 1741 O O . PHE A 1 217 ? -12.613 0.869 0.529 1.00 96.06 217 PHE A O 1
ATOM 1748 N N . ARG A 1 218 ? -14.752 0.233 0.791 1.00 96.81 218 ARG A N 1
ATOM 1749 C CA . ARG A 1 218 ? -14.760 -0.716 -0.336 1.00 96.81 218 ARG A CA 1
ATOM 1750 C C . ARG A 1 218 ? -14.402 -0.015 -1.647 1.00 96.81 218 ARG A C 1
ATOM 1752 O O . ARG A 1 218 ? -13.540 -0.495 -2.375 1.00 96.81 218 ARG A O 1
ATOM 1759 N N . THR A 1 219 ? -14.995 1.149 -1.910 1.00 97.00 219 THR A N 1
ATOM 1760 C CA . THR A 1 219 ? -14.708 1.947 -3.113 1.00 97.00 219 THR A CA 1
ATOM 1761 C C . THR A 1 219 ? -13.241 2.382 -3.174 1.00 97.00 219 THR A C 1
ATOM 1763 O O . THR A 1 219 ? -12.647 2.400 -4.255 1.00 97.00 219 THR A O 1
ATOM 1766 N N . ILE A 1 220 ? -12.633 2.723 -2.030 1.00 98.25 220 ILE A N 1
ATOM 1767 C CA . ILE A 1 220 ? -11.198 3.032 -1.953 1.00 98.25 220 ILE A CA 1
ATOM 1768 C C . ILE A 1 220 ? -10.362 1.816 -2.370 1.00 98.25 220 ILE A C 1
ATOM 1770 O O . ILE A 1 220 ? -9.529 1.945 -3.268 1.00 98.25 220 ILE A O 1
ATOM 1774 N N . ILE A 1 221 ? -10.618 0.641 -1.782 1.00 98.38 221 ILE A N 1
ATOM 1775 C CA . ILE A 1 221 ? -9.935 -0.617 -2.138 1.00 98.38 221 ILE A CA 1
ATOM 1776 C C . ILE A 1 221 ? -10.073 -0.887 -3.642 1.00 98.38 221 ILE A C 1
ATOM 1778 O O . ILE A 1 221 ? -9.078 -1.112 -4.334 1.00 98.38 221 ILE A O 1
ATOM 1782 N N . GLU A 1 222 ? -11.300 -0.793 -4.159 1.00 97.75 222 GLU A N 1
ATOM 1783 C CA . GLU A 1 222 ? -11.621 -1.104 -5.549 1.00 97.75 222 GLU A CA 1
ATOM 1784 C C . GLU A 1 222 ? -10.932 -0.193 -6.562 1.00 97.75 222 GLU A C 1
ATOM 1786 O O . GLU A 1 222 ? -10.453 -0.657 -7.600 1.00 97.75 222 GLU A O 1
ATOM 1791 N N . LYS A 1 223 ? -10.814 1.096 -6.242 1.00 98.25 223 LYS A N 1
ATOM 1792 C CA . LYS A 1 223 ? -10.053 2.040 -7.063 1.00 98.25 223 LYS A CA 1
ATOM 1793 C C . LYS A 1 223 ? -8.551 1.779 -6.991 1.00 98.25 223 LYS A C 1
ATOM 1795 O O . LYS A 1 223 ? -7.882 1.892 -8.016 1.00 98.25 223 LYS A O 1
ATOM 1800 N N . CYS A 1 224 ? -8.015 1.425 -5.823 1.00 98.69 224 CYS A N 1
ATOM 1801 C CA . CYS A 1 224 ? -6.589 1.144 -5.664 1.00 98.69 224 CYS A CA 1
ATOM 1802 C C . CYS A 1 224 ? -6.148 -0.084 -6.471 1.00 98.69 224 CYS A C 1
ATOM 1804 O O . CYS A 1 224 ? -5.145 -0.013 -7.173 1.00 98.69 224 CYS A O 1
ATOM 1806 N N . TRP A 1 225 ? -6.915 -1.179 -6.455 1.00 97.88 225 TRP A N 1
ATOM 1807 C CA . TRP A 1 225 ? -6.533 -2.428 -7.129 1.00 97.88 225 TRP A CA 1
ATOM 1808 C C . TRP A 1 225 ? -7.108 -2.601 -8.548 1.00 97.88 225 TRP A C 1
ATOM 1810 O O . TRP A 1 225 ? -7.204 -3.722 -9.070 1.00 97.88 225 TRP A O 1
ATOM 1820 N N . ALA A 1 226 ? -7.541 -1.506 -9.184 1.00 98.31 226 ALA A N 1
ATOM 1821 C CA . ALA A 1 226 ? -8.083 -1.538 -10.541 1.00 98.31 226 ALA A CA 1
ATOM 1822 C C . ALA A 1 226 ? -7.099 -2.225 -11.505 1.00 98.31 226 ALA A C 1
ATOM 1824 O O . ALA A 1 226 ? -5.888 -2.036 -11.401 1.00 98.31 226 ALA A O 1
ATOM 1825 N N . HIS A 1 227 ? -7.601 -3.043 -12.436 1.00 97.56 227 HIS A N 1
ATOM 1826 C CA . HIS A 1 227 ? -6.732 -3.820 -13.329 1.00 97.56 227 HIS A CA 1
ATOM 1827 C C . HIS A 1 227 ? -5.828 -2.918 -14.170 1.00 97.56 227 HIS A C 1
ATOM 1829 O O . HIS A 1 227 ? -4.611 -3.029 -14.083 1.00 97.56 227 HIS A O 1
ATOM 1835 N N . ASN A 1 228 ? -6.417 -1.957 -14.883 1.00 97.44 228 ASN A N 1
ATOM 1836 C CA . ASN A 1 228 ? -5.662 -0.946 -15.611 1.00 97.44 228 ASN A CA 1
ATOM 1837 C C . ASN A 1 228 ? -5.002 0.055 -14.629 1.00 97.44 228 ASN A C 1
ATOM 1839 O O . ASN A 1 228 ? -5.734 0.730 -13.892 1.00 97.44 228 ASN A O 1
ATOM 1843 N N . PRO A 1 229 ? -3.663 0.221 -14.640 1.00 97.81 229 PRO A N 1
ATOM 1844 C CA . PRO A 1 229 ? -2.950 1.170 -13.777 1.00 97.81 229 PRO A CA 1
ATOM 1845 C C . PRO A 1 229 ? -3.432 2.621 -13.898 1.00 97.81 229 PRO A C 1
ATOM 1847 O O . PRO A 1 229 ? -3.383 3.388 -12.931 1.00 97.81 229 PRO A O 1
ATOM 1850 N N . ASN A 1 230 ? -3.948 3.021 -15.062 1.00 97.44 230 ASN A N 1
ATOM 1851 C CA . ASN A 1 230 ? -4.452 4.377 -15.288 1.00 97.44 230 ASN A CA 1
ATOM 1852 C C . ASN A 1 230 ? -5.737 4.674 -14.510 1.00 97.44 230 ASN A C 1
ATOM 1854 O O . ASN A 1 230 ? -5.950 5.821 -14.121 1.00 97.44 230 ASN A O 1
ATOM 1858 N N . ASN A 1 231 ? -6.526 3.646 -14.189 1.00 98.00 231 ASN A N 1
ATOM 1859 C CA . ASN A 1 231 ? -7.757 3.786 -13.406 1.00 98.00 231 ASN A CA 1
ATOM 1860 C C . ASN A 1 231 ? -7.494 3.913 -11.899 1.00 98.00 231 ASN A C 1
ATOM 1862 O O . ASN A 1 231 ? -8.398 4.274 -11.143 1.00 98.00 231 ASN A O 1
ATOM 1866 N N . ARG A 1 232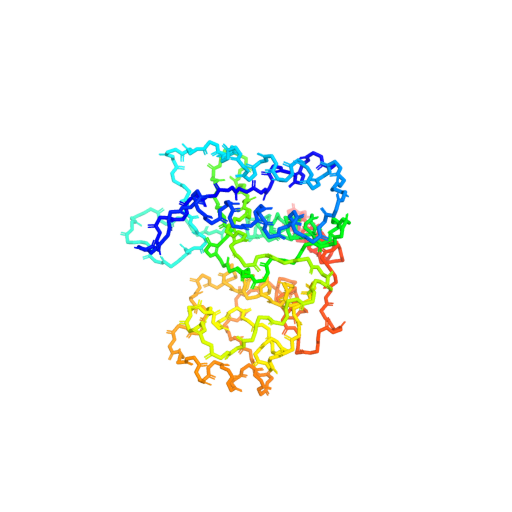 ? -6.264 3.632 -11.457 1.00 98.56 232 ARG A N 1
ATOM 1867 C CA . ARG A 1 232 ? -5.852 3.782 -10.059 1.00 98.56 232 ARG A CA 1
ATOM 1868 C C . ARG A 1 232 ? -5.597 5.261 -9.749 1.00 98.56 232 ARG A C 1
ATOM 1870 O O . ARG A 1 232 ? -5.021 5.958 -10.592 1.00 98.56 232 ARG A O 1
ATOM 1877 N N . PRO A 1 233 ? -5.985 5.781 -8.575 1.00 98.38 233 PRO A N 1
ATOM 1878 C CA . PRO A 1 233 ? -5.677 7.158 -8.207 1.00 98.38 233 PRO A CA 1
ATOM 1879 C C . PRO A 1 233 ? -4.162 7.352 -8.048 1.00 98.38 233 PRO A C 1
ATOM 1881 O O . PRO A 1 233 ? -3.423 6.406 -7.791 1.00 98.38 233 PRO A O 1
ATOM 1884 N N . LYS A 1 234 ? -3.686 8.591 -8.187 1.00 98.06 234 LYS A N 1
ATOM 1885 C CA . LYS A 1 234 ? -2.371 8.968 -7.648 1.00 98.06 234 LYS A CA 1
ATOM 1886 C C . LYS A 1 234 ? -2.454 9.051 -6.118 1.00 98.06 234 LYS A C 1
ATOM 1888 O O . LYS A 1 234 ? -3.547 9.210 -5.574 1.00 98.06 234 LYS A O 1
ATOM 1893 N N . SER A 1 235 ? -1.322 8.951 -5.428 1.00 96.62 235 SER A N 1
ATOM 1894 C CA . SER A 1 235 ? -1.262 8.928 -3.958 1.00 96.62 235 SER A CA 1
ATOM 1895 C C . SER A 1 235 ? -1.840 10.190 -3.306 1.00 96.62 235 SER A C 1
ATOM 1897 O O . SER A 1 235 ? -2.585 10.097 -2.334 1.00 96.62 235 SER A O 1
ATOM 1899 N N . ASP A 1 236 ? -1.595 11.364 -3.881 1.00 96.56 236 ASP A N 1
ATOM 1900 C CA . ASP A 1 236 ? -2.163 12.642 -3.441 1.00 96.56 236 ASP A CA 1
ATOM 1901 C C . ASP A 1 236 ? -3.692 12.661 -3.589 1.00 96.56 236 ASP A C 1
ATOM 1903 O O . ASP A 1 236 ? -4.419 13.060 -2.673 1.00 96.56 236 ASP A O 1
ATOM 1907 N N . LYS A 1 237 ? -4.200 12.150 -4.717 1.00 98.12 237 LYS A N 1
ATOM 1908 C CA . LYS A 1 237 ? -5.640 12.036 -4.955 1.00 98.12 237 LYS A CA 1
ATOM 1909 C C . LYS A 1 237 ? -6.295 11.017 -4.024 1.00 98.12 237 LYS A C 1
ATOM 1911 O O . LYS A 1 237 ? -7.395 11.265 -3.533 1.00 98.12 237 LYS A O 1
ATOM 1916 N N . LEU A 1 238 ? -5.621 9.901 -3.754 1.00 98.31 238 LEU A N 1
ATOM 1917 C CA . LEU A 1 238 ? -6.072 8.883 -2.809 1.00 98.31 238 LEU A CA 1
ATOM 1918 C C . LEU A 1 238 ? -6.231 9.467 -1.397 1.00 98.31 238 LEU A C 1
ATOM 1920 O O . LEU A 1 238 ? -7.271 9.268 -0.774 1.00 98.31 238 LEU A O 1
ATOM 1924 N N . ILE A 1 239 ? -5.263 10.263 -0.928 1.00 97.12 239 ILE A N 1
ATOM 1925 C CA . ILE A 1 239 ? -5.350 10.967 0.363 1.00 97.12 239 ILE A CA 1
ATOM 1926 C C . ILE A 1 239 ? -6.596 11.857 0.421 1.00 97.12 239 ILE A C 1
ATOM 1928 O O . ILE A 1 239 ? -7.314 11.848 1.421 1.00 97.12 239 ILE A O 1
ATOM 1932 N N . GLN A 1 240 ? -6.875 12.620 -0.641 1.00 96.94 240 GLN A N 1
ATOM 1933 C CA . GLN A 1 240 ? -8.073 13.464 -0.699 1.00 96.94 240 GLN A CA 1
ATOM 1934 C C . GLN A 1 240 ? -9.358 12.634 -0.616 1.00 96.94 240 GLN A C 1
ATOM 1936 O O . GLN A 1 240 ? -10.259 12.988 0.139 1.00 96.94 240 GLN A O 1
ATOM 1941 N N . MET A 1 241 ? -9.429 11.526 -1.358 1.00 96.88 241 MET A N 1
ATOM 1942 C CA . MET A 1 241 ? -10.586 10.628 -1.342 1.00 96.88 241 MET A CA 1
ATOM 1943 C C . MET A 1 241 ? -10.823 10.032 0.053 1.00 96.88 241 MET A C 1
ATOM 1945 O O . MET A 1 241 ? -11.958 10.014 0.523 1.00 96.88 241 MET A O 1
ATOM 1949 N N . ILE A 1 242 ? -9.759 9.603 0.741 1.00 95.38 242 ILE A N 1
ATOM 1950 C CA . ILE A 1 242 ? -9.842 9.076 2.111 1.00 95.38 242 ILE A CA 1
ATOM 1951 C C . ILE A 1 242 ? -10.341 10.158 3.079 1.00 95.38 242 ILE A C 1
ATOM 1953 O O . ILE A 1 242 ? -11.283 9.922 3.831 1.00 95.38 242 ILE A O 1
ATOM 1957 N N . LYS A 1 243 ? -9.771 11.370 3.028 1.00 93.81 243 LYS A N 1
ATOM 1958 C CA . LYS A 1 243 ? -10.207 12.495 3.877 1.00 93.81 243 LYS A CA 1
ATOM 1959 C C . LYS A 1 243 ? -11.683 12.845 3.675 1.00 93.81 243 LYS A C 1
ATOM 1961 O O . LYS A 1 243 ? -12.383 13.101 4.650 1.00 93.81 243 LYS A O 1
ATOM 1966 N N . GLN A 1 244 ? -12.157 12.822 2.428 1.00 93.25 244 GLN A N 1
ATOM 1967 C CA . GLN A 1 244 ? -13.571 13.036 2.111 1.00 93.25 244 GLN A CA 1
ATOM 1968 C C . GLN A 1 244 ? -14.458 11.968 2.763 1.00 93.25 244 GLN A C 1
ATOM 1970 O O . GLN A 1 244 ? -15.454 12.314 3.395 1.00 93.25 244 GLN A O 1
ATOM 1975 N N . CYS A 1 245 ? -14.072 10.690 2.696 1.00 91.12 245 CYS A N 1
ATOM 1976 C CA . CYS A 1 245 ? -14.828 9.609 3.338 1.00 91.12 245 CYS A CA 1
ATOM 1977 C C . CYS A 1 245 ? -14.897 9.783 4.864 1.00 91.12 245 CYS A C 1
ATOM 1979 O O . CYS A 1 245 ? -15.981 9.693 5.435 1.00 91.12 245 CYS A O 1
ATOM 1981 N N . ILE A 1 246 ? -13.775 10.134 5.506 1.00 88.62 246 ILE A N 1
ATOM 1982 C CA . ILE A 1 246 ? -13.715 10.390 6.955 1.00 88.62 246 ILE A CA 1
ATOM 1983 C C . ILE A 1 246 ? -14.671 11.522 7.362 1.00 88.62 246 ILE A C 1
ATOM 1985 O O . ILE A 1 246 ? -15.399 11.384 8.342 1.00 88.62 246 ILE A O 1
ATOM 1989 N N . SER A 1 247 ? -14.719 12.625 6.603 1.00 79.31 247 SER A N 1
ATOM 1990 C CA . SER A 1 247 ? -15.643 13.732 6.903 1.00 79.31 247 SER A CA 1
ATOM 1991 C C . SER A 1 247 ? -17.122 13.351 6.761 1.00 79.31 247 SER A C 1
ATOM 1993 O O . SER A 1 247 ? -17.952 13.807 7.543 1.00 79.31 247 SER A O 1
ATOM 1995 N N . VAL A 1 248 ? -17.459 12.493 5.793 1.00 73.19 248 VAL A N 1
ATOM 1996 C CA . VAL A 1 248 ? -18.841 12.051 5.551 1.00 73.19 248 VAL A CA 1
ATOM 1997 C C . VAL A 1 248 ? -19.310 11.085 6.640 1.00 73.19 248 VAL A C 1
ATOM 1999 O O . VAL A 1 248 ? -20.437 11.203 7.122 1.00 73.19 248 VAL A O 1
ATOM 2002 N N . GLU A 1 249 ? -18.451 10.164 7.077 1.00 65.62 249 GLU A N 1
ATOM 2003 C CA . GLU A 1 249 ? -18.773 9.225 8.159 1.00 65.62 249 GLU A CA 1
ATOM 2004 C C . GLU A 1 249 ? -18.834 9.921 9.528 1.00 65.62 249 GLU A C 1
ATOM 2006 O O . GLU A 1 249 ? -19.732 9.633 10.319 1.00 65.62 249 GLU A O 1
ATOM 2011 N N . GLY A 1 250 ? -17.964 10.908 9.775 1.00 58.34 250 GLY A N 1
ATOM 2012 C CA . GLY A 1 250 ? -18.028 11.751 10.974 1.00 58.34 250 GLY A CA 1
ATOM 2013 C C . GLY A 1 250 ? -19.314 12.582 11.058 1.00 58.34 250 GLY A C 1
ATOM 2014 O O . GLY A 1 250 ? -19.914 12.683 12.126 1.00 58.34 250 GLY A O 1
ATOM 2015 N N . ASN A 1 251 ? -19.796 13.105 9.926 1.00 53.12 251 ASN A N 1
ATOM 2016 C CA . ASN A 1 251 ? -21.075 13.818 9.868 1.00 53.12 251 ASN A CA 1
ATOM 2017 C C . ASN A 1 251 ? -22.285 12.877 9.947 1.00 53.12 251 ASN A C 1
ATOM 2019 O O . ASN A 1 251 ? -23.313 13.261 10.496 1.00 53.12 251 ASN A O 1
ATOM 2023 N N . SER A 1 252 ? -22.172 11.640 9.458 1.00 48.41 252 SER A N 1
ATOM 2024 C CA . SER A 1 252 ? -23.251 10.649 9.571 1.00 48.41 252 SER A CA 1
ATOM 2025 C C . SER A 1 252 ? -23.513 10.253 11.029 1.00 48.41 252 SER A C 1
ATOM 2027 O O . SER A 1 252 ? -24.661 10.021 11.389 1.00 48.41 252 SER A O 1
ATOM 2029 N N . LEU A 1 253 ? -22.491 10.260 11.895 1.00 40.19 253 LEU A N 1
ATOM 2030 C CA . LEU A 1 253 ? -22.660 10.058 13.342 1.00 40.19 253 LEU A CA 1
ATOM 2031 C C . LEU A 1 253 ? -23.333 11.251 14.044 1.00 40.19 253 LEU A C 1
ATOM 2033 O O . LEU A 1 253 ? -24.079 11.040 14.994 1.00 40.19 253 LEU A O 1
ATOM 2037 N N . LEU A 1 254 ? -23.137 12.486 13.565 1.00 37.00 254 LEU A N 1
ATOM 2038 C CA . LEU A 1 254 ? -23.817 13.675 14.106 1.00 37.00 254 LEU A CA 1
ATOM 2039 C C . LEU A 1 254 ? -25.313 13.718 13.755 1.00 37.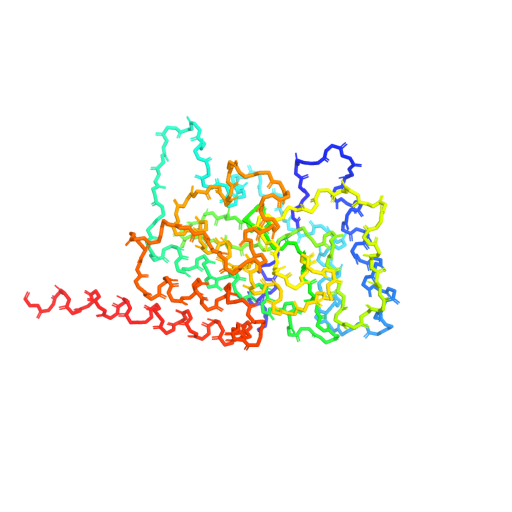00 254 LEU A C 1
ATOM 2041 O O . LEU A 1 254 ? -26.109 14.209 14.549 1.00 37.00 254 LEU A O 1
ATOM 2045 N N . VAL A 1 255 ? -25.719 13.159 12.610 1.00 35.56 255 VAL A N 1
ATOM 2046 C CA . VAL A 1 255 ? -27.139 13.099 12.212 1.00 35.56 255 VAL A CA 1
ATOM 2047 C C . VAL A 1 255 ? -27.940 12.112 13.079 1.00 35.56 255 VAL A C 1
ATOM 2049 O O . VAL A 1 255 ? -29.133 12.314 13.277 1.00 35.56 255 VAL A O 1
ATOM 2052 N N . PHE A 1 256 ? -27.299 11.098 13.672 1.00 34.62 256 PHE A N 1
ATOM 2053 C CA . PHE A 1 256 ? -27.971 10.126 14.550 1.00 34.62 256 PHE A CA 1
ATOM 2054 C C . PHE A 1 256 ? -28.172 10.592 16.004 1.00 34.62 256 PHE A C 1
ATOM 2056 O O . PHE A 1 256 ? -28.915 9.942 16.731 1.00 34.62 256 PHE A O 1
ATOM 2063 N N . PHE A 1 257 ? -27.565 11.704 16.432 1.00 33.72 257 PHE A N 1
ATOM 2064 C CA . PHE A 1 257 ? -27.741 12.254 17.789 1.00 33.72 257 PHE A CA 1
ATOM 2065 C C . PHE A 1 257 ? -28.698 13.459 17.863 1.00 33.72 257 PHE A C 1
ATOM 2067 O O . PHE A 1 257 ? -28.913 13.995 18.948 1.00 33.72 257 PHE A O 1
ATOM 2074 N N . CYS A 1 258 ? -29.286 13.884 16.739 1.00 29.56 258 CYS A N 1
ATOM 2075 C CA . CYS A 1 258 ? -30.197 15.036 16.674 1.00 29.56 258 CYS A CA 1
ATOM 2076 C C . CYS A 1 258 ? -31.656 14.686 16.325 1.00 29.56 258 CYS A C 1
ATOM 2078 O O . CYS A 1 258 ? -32.381 15.562 15.854 1.00 29.56 258 CYS A O 1
ATOM 2080 N N . VAL A 1 259 ? -32.109 13.452 16.572 1.00 31.84 259 VAL A N 1
ATOM 2081 C CA . VAL A 1 259 ? -33.534 13.081 16.464 1.00 31.84 259 VAL A CA 1
ATOM 2082 C C . VAL A 1 259 ? -34.018 12.461 17.762 1.00 31.84 259 VAL A C 1
ATOM 2084 O O . VAL A 1 259 ? -33.318 11.552 18.260 1.00 31.84 259 VAL A O 1
#

Secondary structure (DSSP, 8-state):
-HHHHTTB-----TT-TTS-HHHHHHHHHHHHHHH-SS--HHHHHHHHHHHHT-S----S--EES--S----S--PPPPHHHHHHHHHHHHHHHHHHHHSSSPEE-S---GGGEEEEE-SS-EEEEE---TT-EETT------TTS--S---GGG--HHHHTTPPP-HHHHHHHHHHHHHHHHH---TTTT--HHHHHHHHHTT------TTS-HHHHHHHHHHT-SSGGGSPPHHHHHHHHHHHHHHHHHHHHHTT--

pLDDT: mean 73.49, std 21.9, range [29.56, 98.69]

Organism: NCBI:txid433720

InterPro domains:
  IPR000719 Protein kinase domain [PS50011] (1-254)
  IPR000719 Protein kinase domain [SM00220] (28-246)
  IPR001245 Serine-threonine/tyrosine-protein kinase, catalytic domain [PF07714] (62-241)
  IPR008271 Serine/threonine-protein kinase, active site [PS00108] (104-116)
  IPR011009 Protein kinase-like domain superfamily [SSF56112] (74-247)
  IPR029030 Caspase-like domain superfamily [SSF52129] (3-67)
  IPR051681 Serine/Threonine Kinases and Pseudokinases [PTHR44329] (67-245)

Sequence (259 aa):
MEMAGSLIAFACGSRCPAMDGQQRNGLFTKHLLQHIKTPNEDIQLLLRAVRKGVVEESKSRQTPFVLHENKDKDKRTLEWSERWSIALQAAIGVNYLHQLSPAILHGDLKSANFLLERNYEGYSVKLCDFGVAQIRNATTRLTTANNQRSITLSWTAPEILNLEDYTEKSDIYSLGIVYWELATCKIPYERFRDDV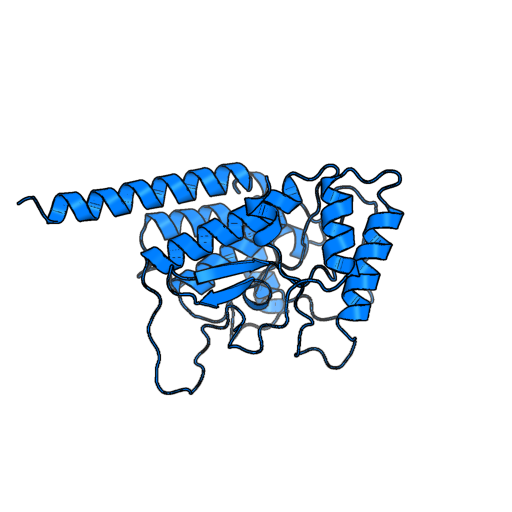IRQYVLGGQRLKNLENTPPTFRTIIEKCWAHNPNNRPKSDKLIQMIKQCISVEGNSLLVFFCV

Radius of gyration: 18.42 Å; chains: 1; bounding box: 58×40×42 Å

Foldseek 3Di:
DVVLLVQAAADQDPPDPPDTSLVLLVQLLVQVCVVPVDFDPLVVSVNCCSNVSPDPPPVPDFDQLLLPCDVDDDDDDDDVLLLLVQLLSVLSNLLSQCPGVQRKDQLQDASRQWTWDQDPVGTRTHGYRSSPIDGVPPPPLVDPDPCPPDPPLLLFALCVLVSHDDDLLRSLQSSLSSLVCSQAVDDRVVPDDNVRSNVCNNVVHDDDDCPNPDPLSVVLSCQSNGNDSVSHDRSVVSSVSSVVVSVVVVVVVVVVVPD